Protein AF-A0A7Y3JQ32-F1 (afdb_monomer_lite)

Sequence (344 aa):
MARLNKGALVERAIDAIAADGWAVARLTHGATHPARFTMEREGVSHTVKLYIWNLSHGGKSRSESEFRIQVTGISGFEPEPNGRTLILGWSEEFGVFAGFDVQHRLGPLGASPSIQITAATLQAGGANGAAKQDKGRGEWALAVRPDKVGRYVQHLAAAHAGELEPILSDEHSPAADPLASEIAYLADNAEFDLTVPGETELRAEMIAGVEGVLAALGSAKPEPPPQMGHNLPPGPIDEQPALGPEIEAAAQQIKSELESDSPDARAVGRAGAFLAWAGKILQIAKQEGAKVLEKSKDVAREYMAKALWGTAGTLGVMFKEEIVELLRHLGRSILNWLQHITIL

pLDDT: mean 87.38, std 15.06, range [37.44, 98.62]

Foldseek 3Di:
DDFDAQQRFVVLLVVLLVLLPWDKAWPDDGNDPQTWIWTDDLLDIFIEGEHEGAKDDDPPVDDRFKIKDWDDDDFFDDDDVRHFYWHWHAYPPLQWIKTWDRVVGGDTDDPIDMDMDTNVQSNCCSVQQKGWDDPPPLAIIMIGHSNQSNLCRLCVVCVSNVHCCLSNDDCLDLSSQSLLVLLLCLLVPFDFDCPFPPLLVLLVVLLVLLVVLLVLLVLQDFDDPPPDPDDDDDDDFPPADQCSVVLNVLSVQLNVQSPDPHRSLSSNSNSLSSLLSLLVVLVVQLVVLCPPPVDDSVSSQLSSLCNNGNDPRSVPRPRDPVSSVSSSVSSSSSSVSSVSGTDD

Structure (mmCIF, N/CA/C/O backbone):
data_AF-A0A7Y3JQ32-F1
#
_entry.id   AF-A0A7Y3JQ32-F1
#
loop_
_atom_site.group_PDB
_atom_site.id
_atom_site.type_symbol
_atom_site.label_atom_id
_atom_site.label_alt_id
_atom_site.label_comp_id
_atom_site.label_asym_id
_atom_site.label_entity_id
_atom_site.label_seq_id
_atom_site.pdbx_PDB_ins_code
_atom_site.Cartn_x
_atom_site.Cartn_y
_atom_site.Cartn_z
_atom_site.occupancy
_atom_site.B_iso_or_equiv
_atom_site.auth_seq_id
_atom_site.auth_comp_id
_atom_site.auth_asym_id
_atom_site.auth_atom_id
_atom_site.pdbx_PDB_model_num
ATOM 1 N N . MET A 1 1 ? 27.422 -11.719 -17.285 1.00 56.59 1 MET A N 1
ATOM 2 C CA . MET A 1 1 ? 26.331 -12.371 -16.525 1.00 56.59 1 MET A CA 1
ATOM 3 C C . MET A 1 1 ? 25.182 -12.713 -17.463 1.00 56.59 1 MET A C 1
ATOM 5 O O . MET A 1 1 ? 25.089 -12.098 -18.523 1.00 56.59 1 MET A O 1
ATOM 9 N N . ALA A 1 2 ? 24.376 -13.725 -17.133 1.00 69.44 2 ALA A N 1
ATOM 10 C CA . ALA A 1 2 ? 23.317 -14.213 -18.014 1.00 69.44 2 ALA A CA 1
ATOM 11 C C . ALA A 1 2 ? 22.155 -13.212 -18.076 1.00 69.44 2 ALA A C 1
ATOM 13 O O . ALA A 1 2 ? 21.610 -12.812 -17.054 1.00 69.44 2 ALA A O 1
ATOM 14 N N . ARG A 1 3 ? 21.779 -12.799 -19.288 1.00 86.88 3 ARG A N 1
ATOM 15 C CA . ARG A 1 3 ? 20.622 -11.932 -19.520 1.00 86.88 3 ARG A CA 1
ATOM 16 C C . ARG A 1 3 ? 19.350 -12.748 -19.294 1.00 86.88 3 ARG A C 1
ATOM 18 O O . ARG A 1 3 ? 19.155 -13.758 -19.969 1.00 86.88 3 ARG A O 1
ATOM 25 N N . LEU A 1 4 ? 18.482 -12.308 -18.387 1.00 92.81 4 LEU A N 1
ATOM 26 C CA . LEU A 1 4 ? 17.212 -12.987 -18.142 1.00 92.81 4 LEU A CA 1
ATOM 27 C C . LEU A 1 4 ? 16.289 -12.838 -19.355 1.00 92.81 4 LEU A C 1
ATOM 29 O O . LEU A 1 4 ? 16.200 -11.766 -19.964 1.00 92.81 4 LEU A O 1
ATOM 33 N N . ASN A 1 5 ? 15.580 -13.911 -19.706 1.00 94.31 5 ASN A N 1
ATOM 34 C CA . ASN A 1 5 ? 14.495 -13.819 -20.678 1.00 94.31 5 ASN A CA 1
ATOM 35 C C . ASN A 1 5 ? 13.291 -13.073 -20.066 1.00 94.31 5 ASN A C 1
ATOM 37 O O . ASN A 1 5 ? 13.243 -12.815 -18.863 1.00 94.31 5 ASN A O 1
ATOM 41 N N . LYS A 1 6 ? 12.310 -12.703 -20.897 1.00 94.19 6 LYS A N 1
ATOM 42 C CA . LYS A 1 6 ? 11.169 -11.894 -20.446 1.00 94.19 6 LYS A CA 1
ATOM 43 C C . LYS A 1 6 ? 10.347 -12.577 -19.349 1.00 94.19 6 LYS A C 1
ATOM 45 O O . LYS A 1 6 ? 10.016 -11.914 -18.376 1.00 94.19 6 LYS A O 1
ATOM 50 N N . GLY A 1 7 ? 10.057 -13.872 -19.489 1.00 95.12 7 GLY A N 1
ATOM 51 C CA . GLY A 1 7 ? 9.316 -14.628 -18.476 1.00 95.12 7 GLY A CA 1
ATOM 52 C C . GLY A 1 7 ? 10.029 -14.600 -17.126 1.00 95.12 7 GLY A C 1
ATOM 53 O O . GLY A 1 7 ? 9.424 -14.231 -16.129 1.00 95.12 7 GLY A O 1
ATOM 54 N N . ALA A 1 8 ? 11.338 -14.861 -17.117 1.00 95.75 8 ALA A N 1
ATOM 55 C CA . ALA A 1 8 ? 12.157 -14.829 -15.908 1.00 95.75 8 ALA A CA 1
ATOM 56 C C . ALA A 1 8 ? 12.231 -13.437 -15.256 1.00 95.75 8 ALA A C 1
ATOM 58 O O . ALA A 1 8 ? 12.262 -13.348 -14.035 1.00 95.75 8 ALA A O 1
ATOM 59 N N . LEU A 1 9 ? 12.235 -12.349 -16.038 1.00 96.50 9 LEU A N 1
ATOM 60 C CA . LEU A 1 9 ? 12.153 -10.989 -15.485 1.00 96.50 9 LEU A CA 1
ATOM 61 C C . LEU A 1 9 ? 10.819 -10.740 -14.776 1.00 96.50 9 LEU A C 1
ATOM 63 O O . LEU A 1 9 ? 10.803 -10.172 -13.689 1.00 96.50 9 LEU A O 1
ATOM 67 N N . VAL A 1 10 ? 9.711 -11.145 -15.402 1.00 96.94 10 VAL A N 1
ATOM 68 C CA . VAL A 1 10 ? 8.374 -10.973 -14.821 1.00 96.94 10 VAL A CA 1
ATOM 69 C C . VAL A 1 10 ? 8.236 -11.815 -13.552 1.00 96.94 10 VAL A C 1
ATOM 71 O O . VAL A 1 10 ? 7.803 -11.275 -12.540 1.00 96.94 10 VAL A O 1
ATOM 74 N N . GLU A 1 11 ? 8.664 -13.085 -13.573 1.00 96.44 11 GLU A N 1
ATOM 75 C CA . GLU A 1 11 ? 8.683 -13.923 -12.362 1.00 96.44 11 GLU A CA 1
ATOM 76 C C . GLU A 1 11 ? 9.547 -13.297 -11.270 1.00 96.44 11 GLU A C 1
ATOM 78 O O . GLU A 1 11 ? 9.084 -13.150 -10.153 1.00 96.44 11 GLU A O 1
ATOM 83 N N . ARG A 1 12 ? 10.751 -12.803 -11.592 1.00 96.88 12 ARG A N 1
ATOM 84 C CA . ARG A 1 12 ? 11.630 -12.159 -10.603 1.00 96.88 12 ARG A CA 1
ATOM 85 C C . ARG A 1 12 ? 10.956 -10.980 -9.894 1.00 96.88 12 ARG A C 1
ATOM 87 O O . ARG A 1 12 ? 11.175 -10.800 -8.701 1.00 96.88 12 ARG A O 1
ATOM 94 N N . ALA A 1 13 ? 10.177 -10.169 -10.611 1.00 97.25 13 ALA A N 1
ATOM 95 C CA . ALA A 1 13 ? 9.433 -9.058 -10.018 1.00 97.25 13 ALA A CA 1
ATOM 96 C C . ALA A 1 13 ? 8.254 -9.542 -9.159 1.00 97.25 13 ALA A C 1
ATOM 98 O O . ALA A 1 13 ? 8.039 -9.014 -8.073 1.00 97.25 13 ALA A O 1
ATOM 99 N N . ILE A 1 14 ? 7.520 -10.558 -9.621 1.00 97.12 14 ILE A N 1
ATOM 100 C CA . ILE A 1 14 ? 6.402 -11.149 -8.875 1.00 97.12 14 ILE A CA 1
ATOM 101 C C . ILE A 1 14 ? 6.894 -11.841 -7.602 1.00 97.12 14 ILE A C 1
ATOM 103 O O . ILE A 1 14 ? 6.339 -11.592 -6.538 1.00 97.12 14 ILE A O 1
ATOM 107 N N . ASP A 1 15 ? 7.968 -12.625 -7.686 1.00 97.31 15 ASP A N 1
ATOM 108 C CA . ASP A 1 15 ? 8.604 -13.282 -6.544 1.00 97.31 15 ASP A CA 1
ATOM 109 C C . ASP A 1 15 ? 9.078 -12.253 -5.511 1.00 97.31 15 ASP A C 1
ATOM 111 O O . ASP A 1 15 ? 8.913 -12.460 -4.314 1.00 97.31 15 ASP A O 1
ATOM 115 N N . ALA A 1 16 ? 9.631 -11.120 -5.960 1.00 97.81 16 ALA A N 1
ATOM 116 C CA . ALA A 1 16 ? 10.051 -10.031 -5.080 1.00 97.81 16 ALA A CA 1
ATOM 117 C C . ALA A 1 16 ? 8.861 -9.379 -4.349 1.00 97.81 16 ALA A C 1
ATOM 119 O O . ALA A 1 16 ? 8.928 -9.148 -3.145 1.00 97.81 16 ALA A O 1
ATOM 120 N N . ILE A 1 17 ? 7.753 -9.132 -5.055 1.00 97.56 17 ILE A N 1
ATOM 121 C CA . ILE A 1 17 ? 6.514 -8.607 -4.457 1.00 97.56 17 ILE A CA 1
ATOM 122 C C . ILE A 1 17 ? 5.918 -9.620 -3.468 1.00 97.56 17 ILE A C 1
ATOM 124 O O . ILE A 1 17 ? 5.516 -9.248 -2.367 1.00 97.56 17 ILE A O 1
ATOM 128 N N . ALA A 1 18 ? 5.906 -10.905 -3.827 1.00 96.75 18 ALA A N 1
ATOM 129 C CA . ALA A 1 18 ? 5.384 -11.971 -2.979 1.00 96.75 18 ALA A CA 1
ATOM 130 C C . ALA A 1 18 ? 6.239 -12.207 -1.724 1.00 96.75 18 ALA A C 1
ATOM 132 O O . ALA A 1 18 ? 5.699 -12.446 -0.644 1.00 96.75 18 ALA A O 1
ATOM 133 N N . ALA A 1 19 ? 7.566 -12.088 -1.835 1.00 93.31 19 ALA A N 1
ATOM 134 C CA . ALA A 1 19 ? 8.482 -12.177 -0.698 1.00 93.31 19 ALA A CA 1
ATOM 135 C C . ALA A 1 19 ? 8.260 -11.055 0.334 1.00 93.31 19 ALA A C 1
ATOM 137 O O . ALA A 1 19 ? 8.536 -11.253 1.514 1.00 93.31 19 ALA A O 1
ATOM 138 N N . ASP A 1 20 ? 7.710 -9.917 -0.095 1.00 89.12 20 ASP A N 1
ATOM 139 C CA . ASP A 1 20 ? 7.273 -8.803 0.757 1.00 89.12 20 ASP A CA 1
ATOM 140 C C . ASP A 1 20 ? 5.825 -8.993 1.280 1.00 89.12 20 ASP A C 1
ATOM 142 O O . ASP A 1 20 ? 5.149 -8.054 1.698 1.00 89.12 20 ASP A O 1
ATOM 146 N N . GLY A 1 21 ? 5.305 -10.226 1.245 1.00 91.81 21 GLY A N 1
ATOM 147 C CA . GLY A 1 21 ? 4.054 -10.627 1.896 1.00 91.81 21 GLY A CA 1
ATOM 148 C C . GLY A 1 21 ? 2.772 -10.383 1.098 1.00 91.81 21 GLY A C 1
ATOM 149 O O . GLY A 1 21 ? 1.685 -10.522 1.660 1.00 91.81 21 GLY A O 1
ATOM 150 N N . TRP A 1 22 ? 2.867 -10.018 -0.181 1.00 96.62 22 TRP A N 1
ATOM 151 C CA . TRP A 1 22 ? 1.704 -9.805 -1.046 1.00 96.62 22 TRP A CA 1
ATOM 152 C C . TRP A 1 22 ? 1.279 -11.093 -1.758 1.00 96.62 22 TRP A C 1
ATOM 154 O O . TRP A 1 22 ? 2.098 -11.807 -2.333 1.00 96.62 22 TRP A O 1
ATOM 164 N N . ALA A 1 23 ? -0.020 -11.373 -1.790 1.00 97.62 23 ALA A N 1
ATOM 165 C CA . ALA A 1 23 ? -0.568 -12.381 -2.688 1.00 97.62 23 ALA A CA 1
ATOM 166 C C . ALA A 1 23 ? -0.619 -11.802 -4.107 1.00 97.62 23 ALA A C 1
ATOM 168 O O . ALA A 1 23 ? -1.168 -10.723 -4.306 1.00 97.62 23 ALA A O 1
ATOM 169 N N . VAL A 1 24 ? -0.054 -12.498 -5.098 1.00 97.75 24 VAL A N 1
ATOM 170 C CA . VAL A 1 24 ? -0.001 -12.012 -6.486 1.00 97.75 24 VAL A CA 1
ATOM 171 C C . VAL A 1 24 ? -0.775 -12.944 -7.411 1.00 97.75 24 VAL A C 1
ATOM 173 O O . VAL A 1 24 ? -0.487 -14.139 -7.470 1.00 97.75 24 VAL A O 1
ATOM 176 N N . ALA A 1 25 ? -1.720 -12.399 -8.181 1.00 96.94 25 ALA A N 1
ATOM 177 C CA . ALA A 1 25 ? -2.483 -13.148 -9.177 1.00 96.94 25 ALA A CA 1
ATOM 178 C C . ALA A 1 25 ? -2.271 -12.570 -10.582 1.00 96.94 25 ALA A C 1
ATOM 180 O O . ALA A 1 25 ? -2.533 -11.402 -10.861 1.00 96.94 25 ALA A O 1
ATOM 181 N N . ARG A 1 26 ? -1.776 -13.400 -11.505 1.00 96.06 26 ARG A N 1
ATOM 182 C CA . ARG A 1 26 ? -1.486 -12.984 -12.884 1.00 96.06 26 ARG A CA 1
ATOM 183 C C . ARG A 1 26 ? -2.771 -12.777 -13.686 1.00 96.06 26 ARG A C 1
ATOM 185 O O . ARG A 1 26 ? -3.597 -13.677 -13.769 1.00 96.06 26 ARG A O 1
ATOM 192 N N . LEU A 1 27 ? -2.864 -11.636 -14.368 1.00 96.38 27 LEU A N 1
ATOM 193 C CA . LEU A 1 27 ? -3.915 -11.335 -15.350 1.00 96.38 27 LEU A CA 1
ATOM 194 C C . LEU A 1 27 ? -3.463 -11.631 -16.792 1.00 96.38 27 LEU A C 1
ATOM 196 O O . LEU A 1 27 ? -4.285 -11.798 -17.686 1.00 96.38 27 LEU A O 1
ATOM 200 N N . THR A 1 28 ? -2.150 -11.700 -17.030 1.00 94.06 28 THR A N 1
ATOM 201 C CA . THR A 1 28 ? -1.550 -12.089 -18.319 1.00 94.06 28 THR A CA 1
ATOM 202 C C . THR A 1 28 ? -0.653 -13.316 -18.165 1.00 94.06 28 THR A C 1
ATOM 204 O O . THR A 1 28 ? 0.062 -13.445 -17.170 1.00 94.06 28 THR A O 1
ATOM 207 N N . HIS A 1 29 ? -0.615 -14.186 -19.177 1.00 84.50 29 HIS A N 1
ATOM 208 C CA . HIS A 1 29 ? 0.139 -15.444 -19.129 1.00 84.50 29 HIS A CA 1
ATOM 209 C C . HIS A 1 29 ? 1.551 -15.350 -19.733 1.00 84.50 29 HIS A C 1
ATOM 211 O O . HIS A 1 29 ? 1.824 -14.548 -20.631 1.00 84.50 29 HIS A O 1
ATOM 217 N N . GLY A 1 30 ? 2.444 -16.231 -19.270 1.00 81.38 30 GLY A N 1
ATOM 218 C CA . GLY A 1 30 ? 3.760 -16.471 -19.864 1.00 81.38 30 GLY A CA 1
ATOM 219 C C . GLY A 1 30 ? 4.657 -15.231 -19.928 1.00 81.38 30 GLY A C 1
ATOM 220 O O . GLY A 1 30 ? 4.833 -14.519 -18.942 1.00 81.38 30 GLY A O 1
ATOM 221 N N . ALA A 1 31 ? 5.236 -14.993 -21.107 1.00 85.50 31 ALA A N 1
ATOM 222 C CA . ALA A 1 31 ? 6.171 -13.899 -21.382 1.00 85.50 31 ALA A CA 1
ATOM 223 C C . ALA A 1 31 ? 5.498 -12.638 -21.967 1.00 85.50 31 ALA A C 1
ATOM 225 O O . ALA A 1 31 ? 6.179 -11.826 -22.599 1.00 85.50 31 ALA A O 1
ATOM 226 N N . THR A 1 32 ? 4.178 -12.487 -21.792 1.00 92.81 32 THR A N 1
ATOM 227 C CA . THR A 1 32 ? 3.428 -11.303 -22.248 1.00 92.81 32 THR A CA 1
ATOM 228 C C . THR A 1 32 ? 4.051 -10.027 -21.684 1.00 92.81 32 THR A C 1
ATOM 230 O O . THR A 1 32 ? 4.459 -9.985 -20.522 1.00 92.81 32 THR A O 1
ATOM 233 N N . HIS A 1 33 ? 4.165 -8.994 -22.520 1.00 93.56 33 HIS A N 1
ATOM 234 C CA . HIS A 1 33 ? 4.808 -7.742 -22.148 1.00 93.56 33 HIS A CA 1
ATOM 235 C C . HIS A 1 33 ? 4.085 -6.539 -22.782 1.00 93.56 33 HIS A C 1
ATOM 237 O O . HIS A 1 33 ? 4.008 -6.491 -24.010 1.00 93.56 33 HIS A O 1
ATOM 243 N N . PRO A 1 34 ? 3.599 -5.566 -21.986 1.00 96.69 34 PRO A N 1
ATOM 244 C CA . PRO A 1 34 ? 3.652 -5.514 -20.519 1.00 96.69 34 PRO A CA 1
ATOM 245 C C . PRO A 1 34 ? 2.893 -6.669 -19.850 1.00 96.69 34 PRO A C 1
ATOM 247 O O . PRO A 1 34 ? 1.921 -7.185 -20.396 1.00 96.69 34 PRO A O 1
ATOM 250 N N . ALA A 1 35 ? 3.366 -7.086 -18.678 1.00 97.19 35 ALA A N 1
ATOM 251 C CA . ALA A 1 35 ? 2.650 -8.052 -17.852 1.00 97.19 35 ALA A CA 1
ATOM 252 C C . ALA A 1 35 ? 1.598 -7.320 -17.012 1.00 97.19 35 ALA A C 1
ATOM 254 O O . ALA A 1 35 ? 1.812 -6.171 -16.631 1.00 97.19 35 ALA A O 1
ATOM 255 N N . ARG A 1 36 ? 0.480 -7.978 -16.701 1.00 97.94 36 ARG A N 1
ATOM 256 C CA . ARG A 1 36 ? -0.522 -7.472 -15.755 1.00 97.94 36 ARG A CA 1
ATOM 257 C C . ARG A 1 36 ? -0.805 -8.504 -14.672 1.00 97.94 36 ARG A C 1
ATOM 259 O O . ARG A 1 36 ? -0.860 -9.705 -14.955 1.00 97.94 36 ARG A O 1
ATOM 266 N N . PHE A 1 37 ? -0.979 -8.035 -13.446 1.00 97.75 37 PHE A N 1
ATOM 267 C CA . PHE A 1 37 ? -1.304 -8.846 -12.274 1.00 97.75 37 PHE A CA 1
ATOM 268 C C . PHE A 1 37 ? -2.003 -7.989 -11.217 1.00 97.75 37 PHE A C 1
ATOM 270 O O . PHE A 1 37 ? -1.885 -6.767 -11.241 1.00 97.75 37 PHE A O 1
ATOM 277 N N . THR A 1 38 ? -2.720 -8.622 -10.298 1.00 98.12 38 THR A N 1
ATOM 278 C CA . THR A 1 38 ? -3.143 -7.995 -9.044 1.00 98.12 38 THR A CA 1
ATOM 279 C C . THR A 1 38 ? -2.176 -8.372 -7.932 1.00 98.12 38 THR A C 1
ATOM 281 O O . THR A 1 38 ? -1.579 -9.453 -7.961 1.00 98.12 38 THR A O 1
ATOM 284 N N . MET A 1 39 ? -2.004 -7.474 -6.968 1.00 97.44 39 MET A N 1
ATOM 285 C CA . MET A 1 39 ? -1.324 -7.754 -5.708 1.00 97.44 39 MET A CA 1
ATOM 286 C C . MET A 1 39 ? -2.231 -7.371 -4.545 1.00 97.44 39 MET A C 1
ATOM 288 O O . MET A 1 39 ? -2.794 -6.278 -4.545 1.00 97.44 39 MET A O 1
ATOM 292 N N . GLU A 1 40 ? -2.369 -8.272 -3.575 1.00 97.12 40 GLU A N 1
ATOM 293 C CA . GLU A 1 40 ? -3.286 -8.122 -2.447 1.00 97.12 40 GLU A CA 1
ATOM 294 C C . GLU A 1 40 ? -2.616 -8.422 -1.110 1.00 97.12 40 GLU A C 1
ATOM 296 O O . GLU A 1 40 ? -1.900 -9.416 -0.964 1.00 97.12 40 GLU A O 1
ATOM 301 N N . ARG A 1 41 ? -2.856 -7.560 -0.121 1.00 93.69 41 ARG A N 1
ATOM 302 C CA . ARG A 1 41 ? -2.385 -7.739 1.255 1.00 93.69 41 ARG A CA 1
ATOM 303 C C . ARG A 1 41 ? -3.295 -6.963 2.201 1.00 93.69 41 ARG A C 1
ATOM 305 O O . ARG A 1 41 ? -3.545 -5.784 1.992 1.00 93.69 41 ARG A O 1
ATOM 312 N N . GLU A 1 42 ? -3.789 -7.620 3.251 1.00 88.19 42 GLU A N 1
ATOM 313 C CA . GLU A 1 42 ? -4.565 -6.967 4.325 1.00 88.19 42 GLU A CA 1
ATOM 314 C C . GLU A 1 42 ? -5.812 -6.179 3.848 1.00 88.19 42 GLU A C 1
ATOM 316 O O . GLU A 1 42 ? -6.203 -5.185 4.453 1.00 88.19 42 GLU A O 1
ATOM 321 N N . GLY A 1 43 ? -6.460 -6.625 2.766 1.00 88.12 43 GLY A N 1
ATOM 322 C CA . GLY A 1 43 ? -7.628 -5.952 2.177 1.00 88.12 43 GLY A CA 1
ATOM 323 C C . GLY A 1 43 ? -7.288 -4.815 1.207 1.00 88.12 43 GLY A C 1
ATOM 324 O O . GLY A 1 43 ? -8.186 -4.314 0.539 1.00 88.12 43 GLY A O 1
ATOM 325 N N . VAL A 1 44 ? -6.011 -4.452 1.073 1.00 95.00 44 VAL A N 1
ATOM 326 C CA . VAL A 1 44 ? -5.528 -3.558 0.014 1.00 95.00 44 VAL A CA 1
ATOM 327 C C . VAL A 1 44 ? -5.268 -4.376 -1.241 1.00 95.00 44 VAL A C 1
ATOM 329 O O . VAL A 1 44 ? -4.612 -5.417 -1.177 1.00 95.00 44 VAL A O 1
ATOM 332 N N . SER A 1 45 ? -5.769 -3.896 -2.379 1.00 95.19 45 SER A N 1
ATOM 333 C CA . SER A 1 45 ? -5.577 -4.513 -3.691 1.00 95.19 45 SER A CA 1
ATOM 334 C C . SER A 1 45 ? -5.121 -3.470 -4.702 1.00 95.19 45 SER A C 1
ATOM 336 O O . SER A 1 45 ? -5.682 -2.377 -4.790 1.00 95.19 45 SER A O 1
ATOM 338 N N . HIS A 1 46 ? -4.106 -3.814 -5.490 1.00 95.88 46 HIS A N 1
ATOM 339 C CA . HIS A 1 46 ? -3.658 -3.000 -6.612 1.00 95.88 46 HIS A CA 1
ATOM 340 C C . HIS A 1 46 ? -3.623 -3.833 -7.887 1.00 95.88 46 HIS A C 1
ATOM 342 O O . HIS A 1 46 ? -3.015 -4.903 -7.926 1.00 95.88 46 HIS A O 1
ATOM 348 N N . THR A 1 47 ? -4.197 -3.299 -8.966 1.00 97.69 47 THR A N 1
ATOM 349 C CA . THR A 1 47 ? -3.911 -3.795 -10.317 1.00 97.69 47 TH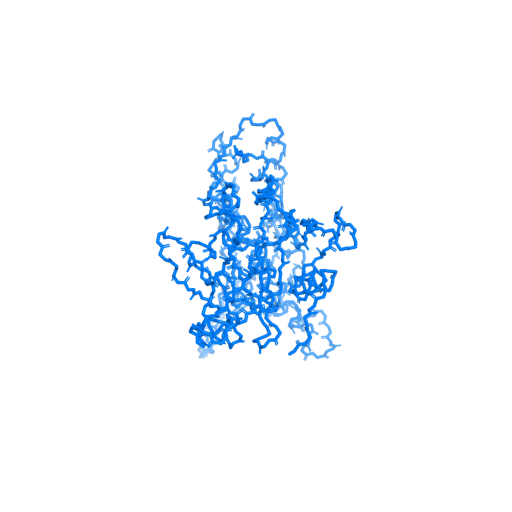R A CA 1
ATOM 350 C C . THR A 1 47 ? -2.620 -3.159 -10.812 1.00 97.69 47 THR A C 1
ATOM 352 O O . THR A 1 47 ? -2.456 -1.941 -10.761 1.00 97.69 47 THR A O 1
ATOM 355 N N . VAL A 1 48 ? -1.691 -3.981 -11.292 1.00 98.25 48 VAL A N 1
ATOM 356 C CA . VAL A 1 48 ? -0.349 -3.564 -11.691 1.00 98.25 48 VAL A CA 1
ATOM 357 C C . VAL A 1 48 ? -0.101 -3.912 -13.153 1.00 98.25 48 VAL A C 1
ATOM 359 O O . VAL A 1 48 ? -0.271 -5.061 -13.568 1.00 98.25 48 VAL A O 1
ATOM 362 N N . LYS A 1 49 ? 0.376 -2.933 -13.927 1.00 98.31 49 LYS A N 1
ATOM 363 C CA . LYS A 1 49 ? 0.947 -3.118 -15.267 1.00 98.31 49 LYS A CA 1
ATOM 364 C C . LYS A 1 49 ? 2.461 -2.964 -15.201 1.00 98.31 49 LYS A C 1
ATOM 366 O O . LYS A 1 49 ? 2.969 -1.903 -14.853 1.00 98.31 49 LYS A O 1
ATOM 371 N N . LEU A 1 50 ? 3.188 -4.016 -15.558 1.00 98.25 50 LEU A N 1
ATOM 372 C CA . LEU A 1 50 ? 4.641 -4.096 -15.458 1.00 98.25 50 LEU A CA 1
ATOM 373 C C . LEU A 1 50 ? 5.312 -4.097 -16.833 1.00 98.25 50 LEU A C 1
ATOM 375 O O . LEU A 1 50 ? 5.206 -5.050 -17.613 1.00 98.25 50 LEU A O 1
ATOM 379 N N . TYR A 1 51 ? 6.106 -3.060 -17.066 1.00 98.12 51 TYR A N 1
ATOM 380 C CA . TYR A 1 51 ? 7.135 -3.007 -18.092 1.00 98.12 51 TYR A CA 1
ATOM 381 C C . TYR A 1 51 ? 8.487 -3.325 -17.452 1.00 98.12 51 TYR A C 1
ATOM 383 O O . TYR A 1 51 ? 8.870 -2.683 -16.479 1.00 98.12 51 TYR A O 1
ATOM 391 N N . ILE A 1 52 ? 9.231 -4.304 -17.974 1.00 97.88 52 ILE A N 1
ATOM 392 C CA . ILE A 1 52 ? 10.507 -4.707 -17.359 1.00 97.88 52 ILE A CA 1
ATOM 393 C C . ILE A 1 52 ? 11.566 -5.130 -18.368 1.00 97.88 52 ILE A C 1
ATOM 395 O O . ILE A 1 52 ? 11.285 -5.898 -19.284 1.00 97.88 52 ILE A O 1
ATOM 399 N N . TRP A 1 53 ? 12.814 -4.704 -18.191 1.00 97.31 53 TRP A N 1
ATOM 400 C CA . TRP A 1 53 ? 13.948 -5.150 -19.011 1.00 97.31 53 TRP A CA 1
ATOM 401 C C . TRP A 1 53 ? 15.148 -5.541 -18.150 1.00 97.31 53 TRP A C 1
ATOM 403 O O . TRP A 1 53 ? 15.174 -5.312 -16.946 1.00 97.31 53 TRP A O 1
ATOM 413 N N . ASN A 1 54 ? 16.161 -6.135 -18.784 1.00 96.56 54 ASN A N 1
ATOM 414 C CA . ASN A 1 54 ? 17.468 -6.245 -18.144 1.00 96.56 54 ASN A CA 1
ATOM 415 C C . ASN A 1 54 ? 18.127 -4.868 -18.167 1.00 96.56 54 ASN A C 1
ATOM 417 O O . ASN A 1 54 ? 18.113 -4.189 -19.200 1.00 96.56 54 ASN A O 1
ATOM 421 N N . LEU A 1 55 ? 18.735 -4.504 -17.050 1.00 94.38 55 LEU A N 1
ATOM 422 C CA . LEU A 1 55 ? 19.606 -3.359 -16.936 1.00 94.38 55 LEU A CA 1
ATOM 423 C C . LEU A 1 55 ? 21.000 -3.748 -17.439 1.00 94.38 55 LEU A C 1
ATOM 425 O O . LEU A 1 55 ? 21.534 -4.799 -17.091 1.00 94.38 55 LEU A O 1
ATOM 429 N N . SER A 1 56 ? 21.577 -2.916 -18.299 1.00 88.94 56 SER A N 1
ATOM 430 C CA . SER A 1 56 ? 22.886 -3.173 -18.902 1.00 88.94 56 SER A CA 1
ATOM 431 C C . SER A 1 56 ? 23.781 -1.949 -18.820 1.00 88.94 56 SER A C 1
ATOM 433 O O . SER A 1 56 ? 23.309 -0.818 -18.962 1.00 88.94 56 SER A O 1
ATOM 435 N N . HIS A 1 57 ? 25.074 -2.185 -18.636 1.00 84.62 57 HIS A N 1
ATOM 436 C CA . HIS A 1 57 ? 26.096 -1.158 -18.751 1.00 84.62 57 HIS A CA 1
ATOM 437 C C . HIS A 1 57 ? 26.145 -0.607 -20.192 1.00 84.62 57 HIS A C 1
ATOM 439 O O . HIS A 1 57 ? 25.987 -1.356 -21.163 1.00 84.62 57 HIS A O 1
ATOM 445 N N . GLY A 1 58 ? 26.352 0.704 -20.368 1.00 64.19 58 GLY A N 1
ATOM 446 C CA . GLY A 1 58 ? 26.617 1.272 -21.700 1.00 64.19 58 GLY A CA 1
ATOM 447 C C . GLY A 1 58 ? 27.907 0.695 -22.301 1.00 64.19 58 GLY A C 1
ATOM 448 O O . GLY A 1 58 ? 28.855 0.455 -21.578 1.00 64.19 58 GLY A O 1
ATOM 449 N N . GLY A 1 59 ? 27.992 0.427 -23.607 1.00 58.38 59 GLY A N 1
ATOM 450 C CA . GLY A 1 59 ? 29.223 -0.144 -24.194 1.00 58.38 59 GLY A CA 1
ATOM 451 C C . GLY A 1 59 ? 30.510 0.667 -23.911 1.00 58.38 59 GLY A C 1
ATOM 452 O O . GLY A 1 59 ? 30.439 1.804 -23.453 1.00 58.38 59 GLY A O 1
ATOM 453 N N . LYS A 1 60 ? 31.680 0.101 -24.257 1.00 51.38 60 LYS A N 1
ATOM 454 C CA . LYS A 1 60 ? 33.059 0.583 -23.961 1.00 51.38 60 LYS A CA 1
ATOM 455 C C . LYS A 1 60 ? 33.375 2.083 -24.166 1.00 51.38 60 LYS A C 1
ATOM 457 O O . LYS A 1 60 ? 34.415 2.528 -23.705 1.00 51.38 60 LYS A O 1
ATOM 462 N N . SER A 1 61 ? 32.547 2.851 -24.874 1.00 55.41 61 SER A N 1
ATOM 463 C CA . SER A 1 61 ? 32.753 4.284 -25.140 1.00 55.41 61 SER A CA 1
ATOM 464 C C . SER A 1 61 ? 31.944 5.215 -24.223 1.00 55.41 61 SER A C 1
ATOM 466 O O . SER A 1 61 ? 31.837 6.406 -24.512 1.00 55.41 61 SER A O 1
ATOM 468 N N . ARG A 1 62 ? 31.275 4.685 -23.194 1.00 60.94 62 ARG A N 1
ATOM 469 C CA . ARG A 1 62 ? 30.390 5.436 -22.289 1.00 60.94 62 ARG A CA 1
ATOM 470 C C . ARG A 1 62 ? 30.893 5.331 -20.853 1.00 60.94 62 ARG A C 1
ATOM 472 O O . ARG A 1 62 ? 31.654 4.421 -20.546 1.00 60.94 62 ARG A O 1
ATOM 479 N N . SER A 1 63 ? 30.466 6.273 -20.007 1.00 63.91 63 SER A N 1
ATOM 480 C CA . SER A 1 63 ? 30.852 6.322 -18.591 1.00 63.91 63 SER A CA 1
ATOM 481 C C . SER A 1 63 ? 30.677 4.958 -17.925 1.00 63.91 63 SER A C 1
ATOM 483 O O . SER A 1 63 ? 29.594 4.379 -18.015 1.00 63.91 63 SER A O 1
ATOM 485 N N . GLU A 1 64 ? 31.715 4.495 -17.224 1.00 65.62 64 GLU A N 1
ATOM 486 C CA . GLU A 1 64 ? 31.718 3.232 -16.463 1.00 65.62 64 GLU A CA 1
ATOM 487 C C . GLU A 1 64 ? 30.703 3.212 -15.302 1.00 65.62 64 GLU A C 1
ATOM 489 O O . GLU A 1 64 ? 30.476 2.202 -14.645 1.00 65.62 64 GLU A O 1
ATOM 494 N N . SER A 1 65 ? 30.076 4.357 -15.033 1.00 81.62 65 SER A N 1
ATOM 495 C CA . SER A 1 65 ? 29.117 4.547 -13.953 1.00 81.62 65 SER A CA 1
ATOM 496 C C . SER A 1 65 ? 27.656 4.593 -14.412 1.00 81.62 65 SER A C 1
ATOM 498 O O . SER A 1 65 ? 26.787 4.831 -13.573 1.00 81.62 65 SER A O 1
ATOM 500 N N . GLU A 1 66 ? 27.347 4.388 -15.702 1.00 89.19 66 GLU A N 1
ATOM 501 C CA . GLU A 1 66 ? 25.980 4.508 -16.239 1.00 89.19 66 GLU A CA 1
ATOM 502 C C . GLU A 1 66 ? 25.389 3.174 -16.724 1.00 89.19 66 GLU A C 1
ATOM 504 O O . GLU A 1 66 ? 25.865 2.537 -17.671 1.00 89.19 66 GLU A O 1
ATOM 509 N N . PHE A 1 67 ? 24.240 2.828 -16.148 1.00 93.50 67 PHE A N 1
ATOM 510 C CA . PHE A 1 67 ? 23.425 1.676 -16.507 1.00 93.50 67 PHE A CA 1
ATOM 511 C C . PHE A 1 67 ? 22.129 2.124 -17.179 1.00 93.50 67 PHE A C 1
ATOM 513 O O . PHE A 1 67 ? 21.613 3.208 -16.909 1.00 93.50 67 PHE A O 1
ATOM 520 N N . ARG A 1 68 ? 21.587 1.296 -18.078 1.00 92.62 68 ARG A N 1
ATOM 521 C CA . ARG A 1 68 ? 20.364 1.619 -18.825 1.00 92.62 68 ARG A CA 1
ATOM 522 C C . ARG A 1 68 ? 19.466 0.416 -19.054 1.00 92.62 68 ARG A C 1
ATOM 524 O O . ARG A 1 68 ? 19.958 -0.696 -19.263 1.00 92.62 68 ARG A O 1
ATOM 531 N N . ILE A 1 69 ? 18.163 0.667 -19.129 1.00 93.94 69 ILE A N 1
ATOM 532 C CA . ILE A 1 69 ? 17.238 -0.211 -19.849 1.00 93.94 69 ILE A CA 1
ATOM 533 C C . ILE A 1 69 ? 17.137 0.246 -21.301 1.00 93.94 69 ILE A C 1
ATOM 535 O O . ILE A 1 69 ? 17.066 1.443 -21.581 1.00 93.94 69 ILE A O 1
ATOM 539 N N . GLN A 1 70 ? 17.132 -0.714 -22.224 1.00 93.19 70 GLN A N 1
ATOM 540 C CA . GLN A 1 70 ? 16.834 -0.475 -23.633 1.00 93.19 70 GLN A CA 1
ATOM 541 C C . GLN A 1 70 ? 15.372 -0.848 -23.886 1.00 93.19 70 GLN A C 1
ATOM 543 O O . GLN A 1 70 ? 15.023 -2.034 -23.905 1.00 93.19 70 GLN A O 1
ATOM 548 N N . VAL A 1 71 ? 14.523 0.162 -24.069 1.00 93.06 71 VAL A N 1
ATOM 549 C CA . VAL A 1 71 ? 13.084 -0.046 -24.243 1.00 93.06 71 VAL A CA 1
ATOM 550 C C . VAL A 1 71 ? 12.850 -0.649 -25.628 1.00 93.06 71 VAL A C 1
ATOM 552 O O . VAL A 1 71 ? 13.247 -0.103 -26.654 1.00 93.06 71 VAL A O 1
ATOM 555 N N . THR A 1 72 ? 12.271 -1.845 -25.637 1.00 91.75 72 THR A N 1
ATOM 556 C CA . THR A 1 72 ? 12.059 -2.683 -26.826 1.00 91.75 72 THR A CA 1
ATOM 557 C C . THR A 1 72 ? 10.770 -3.481 -26.673 1.00 91.75 72 THR A C 1
ATOM 559 O O . THR A 1 72 ? 10.396 -3.841 -25.552 1.00 91.75 72 THR A O 1
ATOM 562 N N . GLY A 1 73 ? 10.119 -3.792 -27.798 1.00 88.75 73 GLY A N 1
ATOM 563 C CA . GLY A 1 73 ? 8.912 -4.624 -27.836 1.00 88.75 73 GLY A CA 1
ATOM 564 C C . GLY A 1 73 ? 7.615 -3.902 -27.462 1.00 88.75 73 GLY A C 1
ATOM 565 O O . GLY A 1 73 ? 6.630 -4.578 -27.195 1.00 88.75 73 GLY A O 1
ATOM 566 N N . ILE A 1 74 ? 7.621 -2.565 -27.420 1.00 91.69 74 ILE A N 1
ATOM 567 C CA . ILE A 1 74 ? 6.448 -1.705 -27.200 1.00 91.69 74 ILE A CA 1
ATOM 568 C C . ILE A 1 74 ? 6.567 -0.443 -28.073 1.00 91.69 74 ILE A C 1
ATOM 570 O O . ILE A 1 74 ? 7.681 -0.057 -28.431 1.00 91.69 74 ILE A O 1
ATOM 574 N N . SER A 1 75 ? 5.444 0.198 -28.401 1.00 88.50 75 SER A N 1
ATOM 575 C CA . SER A 1 75 ? 5.384 1.476 -29.140 1.00 88.50 75 SER A CA 1
ATOM 576 C C . SER A 1 75 ? 5.324 2.706 -28.224 1.00 88.50 75 SER A C 1
ATOM 578 O O . SER A 1 75 ? 5.705 3.802 -28.633 1.00 88.50 75 SER A O 1
ATOM 580 N N . GLY A 1 76 ? 4.875 2.517 -26.984 1.00 91.94 76 GLY A N 1
ATOM 581 C CA . GLY A 1 76 ? 4.689 3.557 -25.980 1.00 91.94 76 GLY A CA 1
ATOM 582 C C . GLY A 1 76 ? 4.386 2.953 -24.613 1.00 91.94 76 GLY A C 1
ATOM 583 O O . GLY A 1 76 ? 4.059 1.767 -24.507 1.00 91.94 76 GLY A O 1
ATOM 584 N N . PHE A 1 77 ? 4.521 3.767 -23.569 1.00 95.12 77 PHE A N 1
ATOM 585 C CA . PHE A 1 77 ? 4.026 3.417 -22.243 1.00 95.12 77 PHE A CA 1
ATOM 586 C C . PHE A 1 77 ? 2.558 3.810 -22.131 1.00 95.12 77 PHE A C 1
ATOM 588 O O . PHE A 1 77 ? 2.178 4.926 -22.479 1.00 95.12 77 PHE A O 1
ATOM 595 N N . GLU A 1 78 ? 1.749 2.893 -21.618 1.00 94.31 78 GLU A N 1
ATOM 596 C CA . GLU A 1 78 ? 0.327 3.109 -21.393 1.00 94.31 78 GLU A CA 1
ATOM 597 C C . GLU A 1 78 ? 0.055 2.947 -19.901 1.00 94.31 78 GLU A C 1
ATOM 599 O O . GLU A 1 78 ? 0.220 1.834 -19.388 1.00 94.31 78 GLU A O 1
ATOM 604 N N . PRO A 1 79 ? -0.373 4.000 -19.190 1.00 94.69 79 PRO A N 1
ATOM 605 C CA . PRO A 1 79 ? -0.777 3.873 -17.798 1.00 94.69 79 PRO A CA 1
ATOM 606 C C . PRO A 1 79 ? -1.860 2.801 -17.604 1.00 94.69 79 PRO A C 1
ATOM 608 O O . PRO A 1 79 ? -2.697 2.562 -18.477 1.00 94.69 79 PRO A O 1
ATOM 611 N N . GLU A 1 80 ? -1.808 2.098 -16.482 1.00 95.38 80 GLU A N 1
ATOM 612 C CA . GLU A 1 80 ? -2.889 1.248 -15.991 1.00 95.38 80 GLU A CA 1
ATOM 613 C C . GLU A 1 80 ? -3.984 2.142 -15.394 1.00 95.38 80 GLU A C 1
ATOM 615 O O . GLU A 1 80 ? -3.704 2.858 -14.429 1.00 95.38 80 GLU A O 1
ATOM 620 N N . PRO A 1 81 ? -5.210 2.131 -15.947 1.00 89.00 81 PRO A N 1
ATOM 621 C CA . PRO A 1 81 ? -6.324 2.867 -15.360 1.00 89.00 81 PRO A CA 1
ATOM 622 C C . PRO A 1 81 ? -6.604 2.359 -13.946 1.00 89.00 81 PRO A C 1
ATOM 624 O O . PRO A 1 81 ? -6.691 1.149 -13.745 1.00 89.00 81 PRO A O 1
ATOM 627 N N . ASN A 1 82 ? -6.749 3.271 -12.982 1.00 83.62 82 ASN A N 1
ATOM 628 C CA . ASN A 1 82 ? -7.040 2.948 -11.577 1.00 83.62 82 ASN A CA 1
ATOM 629 C C . ASN A 1 82 ? -6.068 1.911 -10.976 1.00 83.62 82 ASN A C 1
ATOM 631 O O . ASN A 1 82 ? -6.439 1.100 -10.130 1.00 83.62 82 ASN A O 1
ATOM 635 N N . GLY A 1 83 ? -4.820 1.906 -11.450 1.00 92.75 83 GLY A N 1
ATOM 636 C CA . GLY A 1 83 ? -3.805 0.944 -11.050 1.00 92.75 83 GLY A CA 1
ATOM 637 C C . GLY A 1 83 ? -2.405 1.541 -11.031 1.00 92.75 83 GLY A C 1
ATOM 638 O O . GLY A 1 83 ? -2.190 2.742 -11.200 1.00 92.75 83 GLY A O 1
ATOM 639 N N . ARG A 1 84 ? -1.414 0.680 -10.812 1.00 96.44 84 ARG A N 1
ATOM 640 C CA . ARG A 1 84 ? -0.002 1.060 -10.747 1.00 96.44 84 ARG A CA 1
ATOM 641 C C . ARG A 1 84 ? 0.697 0.650 -12.037 1.00 96.44 84 ARG A C 1
ATOM 643 O O . ARG A 1 84 ? 0.565 -0.481 -12.500 1.00 96.44 84 ARG A O 1
ATOM 650 N N . THR A 1 85 ? 1.473 1.560 -12.617 1.00 98.19 85 THR A N 1
ATOM 651 C CA . THR A 1 85 ? 2.293 1.258 -13.800 1.00 98.19 85 THR A CA 1
ATOM 652 C C . THR A 1 85 ? 3.755 1.277 -13.417 1.00 98.19 85 THR A C 1
ATOM 654 O O . THR A 1 85 ? 4.275 2.312 -13.017 1.00 98.19 85 THR A O 1
ATOM 657 N N . LEU A 1 86 ? 4.417 0.136 -13.554 1.00 98.19 86 LEU A N 1
ATOM 658 C CA . LEU A 1 86 ? 5.817 -0.028 -13.198 1.00 98.19 86 LEU A CA 1
ATOM 659 C C . LEU A 1 86 ? 6.674 -0.051 -14.456 1.00 98.19 86 LEU A C 1
ATOM 661 O O . LEU A 1 86 ? 6.401 -0.811 -15.388 1.00 98.19 86 LEU A O 1
ATOM 665 N N . ILE A 1 87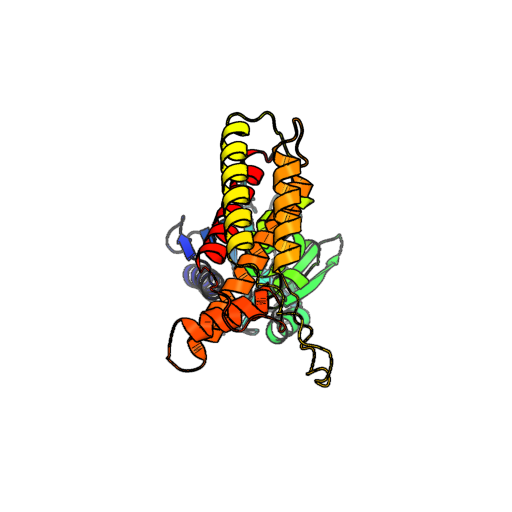 ? 7.750 0.730 -14.450 1.00 98.19 87 ILE A N 1
ATOM 666 C CA . ILE A 1 87 ? 8.835 0.629 -15.424 1.00 98.19 87 ILE A CA 1
ATOM 667 C C . ILE A 1 87 ? 10.081 0.188 -14.664 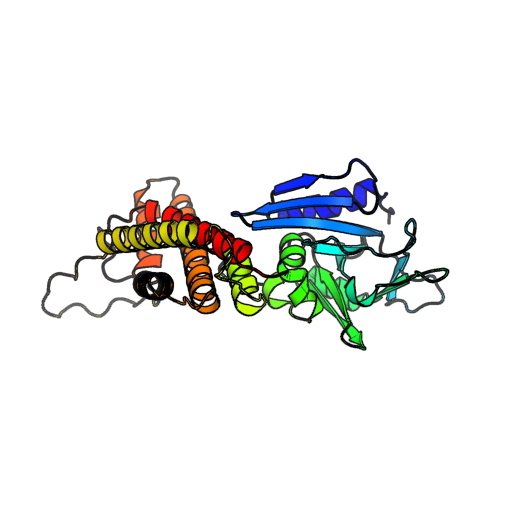1.00 98.19 87 ILE A C 1
ATOM 669 O O . ILE A 1 87 ? 10.691 0.983 -13.952 1.00 98.19 87 ILE A O 1
ATOM 673 N N . LEU A 1 88 ? 10.457 -1.083 -14.819 1.00 98.44 88 LEU A N 1
ATOM 674 C CA . LEU A 1 88 ? 11.557 -1.701 -14.087 1.00 98.44 88 LEU A CA 1
ATOM 675 C C . LEU A 1 88 ? 12.738 -2.103 -14.984 1.00 98.44 88 LEU A C 1
ATOM 677 O O . LEU A 1 88 ? 12.597 -2.516 -16.138 1.00 98.44 88 LEU A O 1
ATOM 681 N N . GLY A 1 89 ? 13.936 -2.047 -14.413 1.00 98.00 89 GLY A N 1
ATOM 682 C CA . GLY A 1 89 ? 15.161 -2.610 -14.965 1.00 98.00 89 GLY A CA 1
ATOM 683 C C . GLY A 1 89 ? 15.841 -3.520 -13.956 1.00 98.00 89 GLY A C 1
ATOM 684 O O . GLY A 1 89 ? 16.305 -3.042 -12.934 1.00 98.00 89 GLY A O 1
ATOM 685 N N . TRP A 1 90 ? 15.946 -4.816 -14.227 1.00 97.94 90 TRP A N 1
ATOM 686 C CA . TRP A 1 90 ? 16.640 -5.732 -13.321 1.00 97.94 90 TRP A CA 1
ATOM 687 C C . TRP A 1 90 ? 18.152 -5.726 -13.560 1.00 97.94 90 TRP A C 1
ATOM 689 O O . TRP A 1 90 ? 18.590 -5.964 -14.689 1.00 97.94 90 TRP A O 1
ATOM 699 N N . SER A 1 91 ? 18.943 -5.510 -12.507 1.00 95.81 91 SER A N 1
ATOM 700 C CA . SER A 1 91 ? 20.394 -5.694 -12.541 1.00 95.81 91 SER A CA 1
ATOM 701 C C . SER A 1 91 ? 20.808 -6.961 -11.799 1.00 95.81 91 SER A C 1
ATOM 703 O O . SER A 1 91 ? 20.758 -7.004 -10.574 1.00 95.81 91 SER A O 1
ATOM 705 N N . GLU A 1 92 ? 21.295 -7.963 -12.537 1.00 93.50 92 GLU A N 1
ATOM 706 C CA . GLU A 1 92 ? 21.952 -9.141 -11.944 1.00 93.50 92 GLU A CA 1
ATOM 707 C C . GLU A 1 92 ? 23.233 -8.758 -11.183 1.00 93.50 92 GLU A C 1
ATOM 709 O O . GLU A 1 92 ? 23.561 -9.378 -10.182 1.00 93.50 92 GLU A O 1
ATOM 714 N N . GLU A 1 93 ? 23.941 -7.716 -11.628 1.00 92.81 93 GLU A N 1
ATOM 715 C CA . GLU A 1 93 ? 25.214 -7.295 -11.032 1.00 92.81 93 GLU A CA 1
ATOM 716 C C . GLU A 1 93 ? 25.053 -6.707 -9.630 1.00 92.81 93 GLU A C 1
ATOM 718 O O . GLU A 1 93 ? 25.841 -7.011 -8.740 1.00 92.81 93 GLU A O 1
ATOM 723 N N . PHE A 1 94 ? 24.020 -5.888 -9.432 1.00 95.12 94 PHE A N 1
ATOM 724 C CA . PHE A 1 94 ? 23.758 -5.239 -8.145 1.00 95.12 94 PHE A CA 1
ATOM 725 C C . PHE A 1 94 ? 22.660 -5.936 -7.338 1.00 95.12 94 PHE A C 1
ATOM 727 O O . PHE A 1 94 ? 22.440 -5.580 -6.186 1.00 95.12 94 PHE A O 1
ATOM 734 N N . GLY A 1 95 ? 21.950 -6.901 -7.931 1.00 96.12 95 GLY A N 1
ATOM 735 C CA . GLY A 1 95 ? 20.842 -7.600 -7.283 1.00 96.12 95 GLY A CA 1
ATOM 736 C C . GLY A 1 95 ? 19.652 -6.696 -6.948 1.00 96.12 95 GLY A C 1
ATOM 737 O O . GLY A 1 95 ? 18.985 -6.923 -5.942 1.00 96.12 95 GLY A O 1
ATOM 738 N N . VAL A 1 96 ? 19.387 -5.664 -7.758 1.00 98.25 96 VAL A N 1
ATOM 739 C CA . VAL A 1 96 ? 18.318 -4.674 -7.520 1.00 98.25 96 VAL A CA 1
ATOM 740 C C . VAL A 1 96 ? 17.494 -4.390 -8.771 1.00 98.25 96 VAL A C 1
ATOM 742 O O . VAL A 1 96 ? 17.945 -4.589 -9.905 1.00 98.25 96 VAL A O 1
ATOM 745 N N . PHE A 1 97 ? 16.294 -3.855 -8.558 1.00 98.62 97 PHE A N 1
ATOM 746 C CA . PHE A 1 97 ? 15.466 -3.259 -9.599 1.00 98.62 97 PHE A CA 1
ATOM 747 C C . PHE A 1 97 ? 15.720 -1.756 -9.692 1.00 98.62 97 PHE A C 1
ATOM 749 O O . PHE A 1 97 ? 15.677 -1.052 -8.691 1.00 98.62 97 PHE A O 1
ATOM 756 N N . ALA A 1 98 ? 15.931 -1.248 -10.899 1.00 98.38 98 ALA A N 1
ATOM 757 C CA . ALA A 1 98 ? 15.839 0.168 -11.212 1.00 98.38 98 ALA A CA 1
ATOM 758 C C . ALA A 1 98 ? 14.382 0.524 -11.539 1.00 98.38 98 ALA A C 1
ATOM 760 O O . ALA A 1 98 ? 13.823 -0.080 -12.451 1.00 98.38 98 ALA A O 1
ATOM 761 N N . GLY A 1 99 ? 13.780 1.473 -10.827 1.00 98.19 99 GLY A N 1
ATOM 762 C CA . GLY A 1 99 ? 12.417 1.962 -11.046 1.00 98.19 99 GLY A CA 1
ATOM 763 C C . GLY A 1 99 ? 12.396 3.348 -11.688 1.00 98.19 99 GLY A C 1
ATOM 764 O O . GLY A 1 99 ? 13.212 4.210 -11.349 1.00 98.19 99 GLY A O 1
ATOM 765 N N . PHE A 1 100 ? 11.456 3.564 -12.609 1.00 97.44 100 PHE A N 1
ATOM 766 C CA . PHE A 1 100 ? 11.278 4.825 -13.330 1.00 97.44 100 PHE A CA 1
ATOM 767 C C . PHE A 1 100 ? 9.808 5.238 -13.376 1.00 97.44 100 PHE A C 1
ATOM 769 O O . PHE A 1 100 ? 8.923 4.392 -13.502 1.00 97.44 100 PHE A O 1
ATOM 776 N N . ASP A 1 101 ? 9.575 6.548 -13.342 1.00 95.25 101 ASP A N 1
ATOM 777 C CA . ASP A 1 101 ? 8.233 7.112 -13.379 1.00 95.25 101 ASP A CA 1
ATOM 778 C C . ASP A 1 101 ? 7.658 7.102 -14.803 1.00 95.25 101 ASP A C 1
ATOM 780 O O . ASP A 1 101 ? 8.252 7.642 -15.743 1.00 95.25 101 ASP A O 1
ATOM 784 N N . VAL A 1 102 ? 6.471 6.513 -14.957 1.00 94.56 102 VAL A N 1
ATOM 785 C CA . VAL A 1 102 ? 5.729 6.499 -16.221 1.00 94.56 102 VAL A CA 1
ATOM 786 C C . VAL A 1 102 ? 5.265 7.895 -16.642 1.00 94.56 102 VAL A C 1
ATOM 788 O O . VAL A 1 102 ? 5.218 8.171 -17.840 1.00 94.56 102 VAL A O 1
ATOM 791 N N . GLN A 1 103 ? 4.972 8.794 -15.694 1.00 92.25 103 GLN A N 1
ATOM 792 C CA . GLN A 1 103 ? 4.438 10.130 -15.995 1.00 92.25 103 GLN A CA 1
ATOM 793 C C . GLN A 1 103 ? 5.451 10.978 -16.770 1.00 92.25 103 GLN A C 1
ATOM 795 O O . GLN A 1 103 ? 5.100 11.727 -17.679 1.00 92.25 103 GLN A O 1
ATOM 800 N N . HIS A 1 104 ? 6.740 10.760 -16.513 1.00 90.81 104 HIS A N 1
ATOM 801 C CA . HIS A 1 104 ? 7.844 11.384 -17.242 1.00 90.81 104 HIS A CA 1
ATOM 802 C C . HIS A 1 104 ? 8.146 10.724 -18.600 1.00 90.81 104 HIS A C 1
ATOM 804 O O . HIS A 1 104 ? 9.153 11.046 -19.243 1.00 90.81 104 HIS A O 1
ATOM 810 N N . ARG A 1 105 ? 7.335 9.749 -19.022 1.00 88.75 105 ARG A N 1
ATOM 811 C CA . ARG A 1 105 ? 7.571 8.894 -20.197 1.00 88.75 105 ARG A CA 1
ATOM 812 C C . ARG A 1 105 ? 6.324 8.711 -21.065 1.00 88.75 105 ARG A C 1
ATOM 814 O O . ARG A 1 105 ? 6.297 7.815 -21.908 1.00 88.75 105 ARG A O 1
ATOM 821 N N . LEU A 1 106 ? 5.320 9.566 -20.884 1.00 89.25 106 LEU A N 1
ATOM 822 C CA . LEU A 1 106 ? 4.136 9.601 -21.736 1.00 89.25 106 LEU A CA 1
ATOM 823 C C . LEU A 1 106 ? 4.486 10.185 -23.113 1.00 89.25 106 LEU A C 1
ATOM 825 O O . LEU A 1 106 ? 5.187 11.190 -23.222 1.00 89.25 106 LEU A O 1
ATOM 829 N N . GLY A 1 107 ? 3.988 9.543 -24.171 1.00 83.38 107 GLY A N 1
ATOM 830 C CA . GLY A 1 107 ? 4.181 9.962 -25.560 1.00 83.38 107 GLY A CA 1
ATOM 831 C C . GLY A 1 107 ? 4.928 8.943 -26.430 1.00 83.38 107 GLY A C 1
ATOM 832 O O . GLY A 1 107 ? 5.270 7.849 -25.971 1.00 83.38 107 GLY A O 1
ATOM 833 N N . PRO A 1 108 ? 5.156 9.274 -27.716 1.00 80.56 108 PRO A N 1
ATOM 834 C CA . PRO A 1 108 ? 5.807 8.370 -28.654 1.00 80.56 108 PRO A CA 1
ATOM 835 C C . PRO A 1 108 ? 7.251 8.071 -28.253 1.00 80.56 108 PRO A C 1
ATOM 837 O O . PRO A 1 108 ? 8.028 8.974 -27.933 1.00 80.56 108 PRO A O 1
ATOM 840 N N . LEU A 1 109 ? 7.640 6.801 -28.336 1.00 84.62 109 LEU A N 1
ATOM 841 C CA . LEU A 1 109 ? 9.036 6.419 -28.180 1.00 84.62 109 LEU A CA 1
ATOM 842 C C . LEU A 1 109 ? 9.857 6.878 -29.393 1.00 84.62 109 LEU A C 1
ATOM 844 O O . LEU A 1 109 ? 9.434 6.740 -30.540 1.00 84.62 109 LEU A O 1
ATOM 848 N N . GLY A 1 110 ? 11.057 7.409 -29.141 1.00 79.94 110 GLY A N 1
ATOM 849 C CA . GLY A 1 110 ? 12.021 7.713 -30.201 1.00 79.94 110 GLY A CA 1
ATOM 850 C C . GLY A 1 110 ? 12.539 6.451 -30.912 1.00 79.94 110 GLY A C 1
ATOM 851 O O . GLY A 1 110 ? 12.138 5.332 -30.613 1.00 79.94 110 GLY A O 1
ATOM 852 N N . ALA A 1 111 ? 13.499 6.606 -31.827 1.00 71.62 111 ALA A N 1
ATOM 853 C CA . ALA A 1 111 ? 14.032 5.472 -32.597 1.00 71.62 111 ALA A CA 1
ATOM 854 C C . ALA A 1 111 ? 14.787 4.425 -31.745 1.00 71.62 111 ALA A C 1
ATOM 856 O O . ALA A 1 111 ? 14.894 3.266 -32.138 1.00 71.62 111 ALA A O 1
ATOM 857 N N . SER A 1 112 ? 15.339 4.821 -30.591 1.00 73.44 112 SER A N 1
ATOM 858 C CA . SER A 1 112 ? 16.073 3.929 -29.679 1.00 73.44 112 SER A CA 1
ATOM 859 C C . SER A 1 112 ? 16.011 4.438 -28.228 1.00 73.44 112 SER A C 1
ATOM 861 O O . SER A 1 112 ? 17.004 4.938 -27.694 1.00 73.44 112 SER A O 1
ATOM 863 N N . PRO A 1 113 ? 14.830 4.390 -27.588 1.00 86.50 113 PRO A N 1
ATOM 864 C CA . PRO A 1 113 ? 14.635 4.866 -26.223 1.00 86.50 113 PRO A CA 1
ATOM 865 C C . PRO A 1 113 ? 15.466 4.055 -25.222 1.00 86.50 113 PRO A C 1
ATOM 867 O O . PRO A 1 113 ? 15.376 2.826 -25.145 1.00 86.50 113 PRO A O 1
ATOM 870 N N . SER A 1 114 ? 16.244 4.759 -24.402 1.00 89.56 114 SER A N 1
ATOM 871 C CA . SER A 1 114 ? 16.932 4.173 -23.253 1.00 89.56 114 SER A CA 1
ATOM 872 C C . SER A 1 114 ? 16.722 5.033 -22.019 1.00 89.56 114 SER A C 1
ATOM 874 O O . SER A 1 114 ? 16.729 6.257 -22.138 1.00 89.56 114 SER A O 1
ATOM 876 N N . ILE A 1 115 ? 16.586 4.403 -20.855 1.00 92.50 115 ILE A N 1
ATOM 877 C CA . ILE A 1 115 ? 16.389 5.100 -19.578 1.00 92.50 115 ILE A CA 1
ATOM 878 C C . ILE A 1 115 ? 17.538 4.729 -18.645 1.00 92.50 115 ILE A C 1
ATOM 880 O O . ILE A 1 115 ? 17.829 3.543 -18.483 1.00 92.50 115 ILE A O 1
ATOM 884 N N . GLN A 1 116 ? 18.223 5.738 -18.101 1.00 93.44 116 GLN A N 1
ATOM 885 C CA . GLN A 1 116 ? 19.482 5.563 -17.372 1.00 93.44 116 GLN A CA 1
ATOM 886 C C . GLN A 1 116 ? 19.365 5.749 -15.859 1.00 93.44 116 GLN A C 1
ATOM 888 O O . GLN A 1 116 ? 18.572 6.570 -15.390 1.00 93.44 116 GLN A O 1
ATOM 893 N N . ILE A 1 117 ? 20.240 5.055 -15.135 1.00 95.69 117 ILE A N 1
ATOM 894 C CA . ILE A 1 117 ? 20.486 5.165 -13.694 1.00 95.69 117 ILE A CA 1
ATOM 895 C C . ILE A 1 117 ? 21.982 4.932 -13.417 1.00 95.69 117 ILE A C 1
ATOM 897 O O . ILE A 1 117 ? 22.656 4.228 -14.175 1.00 95.69 117 ILE A O 1
ATOM 901 N N . THR A 1 118 ? 22.530 5.533 -12.363 1.00 95.50 118 THR A N 1
ATOM 902 C CA . THR A 1 118 ? 23.954 5.391 -12.029 1.00 95.50 118 THR A CA 1
ATOM 903 C C . THR A 1 118 ? 24.254 4.120 -11.238 1.00 95.50 118 THR A C 1
ATOM 905 O O . THR A 1 118 ? 23.442 3.657 -10.436 1.00 95.50 118 THR A O 1
ATOM 908 N N . ALA A 1 119 ? 25.470 3.600 -11.407 1.00 95.31 119 ALA A N 1
ATOM 909 C CA . ALA A 1 119 ? 26.019 2.505 -10.611 1.00 95.31 119 ALA A CA 1
ATOM 910 C C . ALA A 1 119 ? 25.991 2.815 -9.105 1.00 95.31 119 ALA A C 1
ATOM 912 O O . ALA A 1 119 ? 25.623 1.958 -8.309 1.00 95.31 119 ALA A O 1
ATOM 913 N N . ALA A 1 120 ? 26.310 4.058 -8.725 1.00 96.06 120 ALA A N 1
ATOM 914 C CA . ALA A 1 120 ? 26.296 4.501 -7.332 1.00 96.06 120 ALA A CA 1
ATOM 915 C C . ALA A 1 120 ? 24.902 4.358 -6.702 1.00 96.06 120 ALA A C 1
ATOM 917 O O . ALA A 1 120 ? 24.777 3.850 -5.590 1.00 96.06 120 ALA A O 1
ATOM 918 N N . THR A 1 121 ? 23.845 4.739 -7.427 1.00 97.88 121 THR A N 1
ATOM 919 C CA . THR A 1 121 ? 22.463 4.562 -6.962 1.00 97.88 121 THR A CA 1
ATOM 920 C C . THR A 1 121 ? 22.090 3.086 -6.852 1.00 97.88 121 THR A C 1
ATOM 922 O O . THR A 1 121 ? 21.496 2.692 -5.854 1.00 97.88 121 THR A O 1
ATOM 925 N N . LEU A 1 122 ? 22.469 2.251 -7.825 1.00 98.00 122 LEU A N 1
ATOM 926 C CA . LEU A 1 122 ? 22.203 0.806 -7.782 1.00 98.00 122 LEU A CA 1
ATOM 927 C C . LEU A 1 122 ? 22.887 0.132 -6.587 1.00 98.00 122 LEU A C 1
ATOM 929 O O . LEU A 1 122 ? 22.249 -0.623 -5.855 1.00 98.00 122 LEU A O 1
ATOM 933 N N . GLN A 1 123 ? 24.160 0.454 -6.356 1.00 97.44 123 GLN A N 1
ATOM 934 C CA . GLN A 1 123 ? 24.931 -0.040 -5.220 1.00 97.44 123 GLN A CA 1
ATOM 935 C C . GLN A 1 123 ? 24.320 0.412 -3.887 1.00 97.44 123 GLN A C 1
ATOM 937 O O . GLN A 1 123 ? 24.139 -0.407 -2.986 1.00 97.44 123 GLN A O 1
ATOM 942 N N . ALA A 1 124 ? 23.960 1.694 -3.767 1.00 98.12 124 ALA A N 1
ATOM 943 C CA . ALA A 1 124 ? 23.311 2.222 -2.571 1.00 98.12 124 ALA A CA 1
ATOM 944 C C . ALA A 1 124 ? 21.949 1.555 -2.317 1.00 98.12 124 ALA A C 1
ATOM 946 O O . ALA A 1 124 ? 21.648 1.215 -1.177 1.00 98.12 124 ALA A O 1
ATOM 947 N N . GLY A 1 125 ? 21.155 1.304 -3.363 1.00 97.94 125 GLY A N 1
ATOM 948 C CA . GLY A 1 125 ? 19.879 0.595 -3.246 1.00 97.94 125 GLY A CA 1
ATOM 949 C C . GLY A 1 125 ? 20.049 -0.839 -2.744 1.00 97.94 125 GLY A C 1
ATOM 950 O O . GLY A 1 125 ? 19.287 -1.285 -1.892 1.00 97.94 125 GLY A O 1
ATOM 951 N N . GLY A 1 126 ? 21.090 -1.542 -3.197 1.00 97.50 126 GLY A N 1
ATOM 952 C CA . GLY A 1 126 ? 21.405 -2.887 -2.709 1.00 97.50 126 GLY A CA 1
ATOM 953 C C . GLY A 1 126 ? 21.815 -2.899 -1.234 1.00 97.50 126 GLY A C 1
ATOM 954 O O . GLY A 1 126 ? 21.360 -3.749 -0.467 1.00 97.50 126 GLY A O 1
ATOM 955 N N . ALA A 1 127 ? 22.627 -1.926 -0.814 1.00 97.31 127 ALA A N 1
ATOM 956 C CA . ALA A 1 127 ? 23.090 -1.817 0.569 1.00 97.31 127 ALA A CA 1
ATOM 957 C C . ALA A 1 127 ? 21.972 -1.384 1.533 1.00 97.31 127 ALA A C 1
ATOM 959 O O . ALA A 1 127 ? 21.773 -2.003 2.577 1.00 97.31 127 ALA A O 1
ATOM 960 N N . ASN A 1 128 ? 21.211 -0.357 1.155 1.00 96.81 128 ASN A N 1
ATOM 961 C CA . ASN A 1 128 ? 20.279 0.332 2.048 1.00 96.81 128 ASN A CA 1
ATOM 962 C C . ASN A 1 128 ? 18.828 -0.152 1.900 1.00 96.81 128 ASN A C 1
ATOM 964 O O . ASN A 1 128 ? 17.959 0.285 2.644 1.00 96.81 128 ASN A O 1
ATOM 968 N N . GLY A 1 129 ? 18.539 -1.026 0.933 1.00 96.88 129 GLY A N 1
ATOM 969 C CA . GLY A 1 129 ? 17.185 -1.467 0.584 1.00 96.88 129 GLY A CA 1
ATOM 970 C C . GLY A 1 129 ? 16.538 -0.611 -0.509 1.00 96.88 129 GLY A C 1
ATOM 971 O O . GLY A 1 129 ? 15.876 -1.152 -1.394 1.00 96.88 129 GLY A O 1
ATOM 972 N N . ALA A 1 130 ? 16.776 0.702 -0.505 1.00 98.12 130 ALA A N 1
ATOM 973 C CA . ALA A 1 130 ? 16.408 1.595 -1.597 1.00 98.12 130 ALA A CA 1
ATOM 974 C C . ALA A 1 130 ? 17.351 2.805 -1.695 1.00 98.12 130 ALA A C 1
ATOM 976 O O . ALA A 1 130 ? 17.966 3.223 -0.714 1.00 98.12 130 ALA A O 1
ATOM 977 N N . ALA A 1 131 ? 17.462 3.379 -2.889 1.00 98.38 131 ALA A N 1
ATOM 978 C CA . ALA A 1 131 ? 18.160 4.634 -3.142 1.00 98.38 131 ALA A CA 1
ATOM 979 C C . ALA A 1 131 ? 17.513 5.373 -4.316 1.00 98.38 131 ALA A C 1
ATOM 981 O O . ALA A 1 131 ? 16.873 4.755 -5.165 1.00 98.38 131 ALA A O 1
ATOM 982 N N . LYS A 1 132 ? 17.712 6.691 -4.390 1.00 97.56 132 LYS A N 1
ATOM 983 C CA . LYS A 1 132 ? 17.186 7.536 -5.468 1.00 97.56 132 LYS A CA 1
ATOM 984 C C . LYS A 1 132 ? 18.287 8.324 -6.165 1.00 97.56 132 LYS A C 1
ATOM 986 O O . LYS A 1 132 ? 19.339 8.599 -5.590 1.00 97.56 132 LYS A O 1
ATOM 991 N N . GLN A 1 133 ? 18.013 8.705 -7.402 1.00 96.56 133 GLN A N 1
ATOM 992 C CA . GLN A 1 133 ? 18.827 9.581 -8.226 1.00 96.56 133 GLN A CA 1
ATOM 993 C C . GLN A 1 133 ? 17.949 10.691 -8.793 1.00 96.56 133 GLN A C 1
ATOM 995 O O . GLN A 1 133 ? 16.955 10.398 -9.457 1.00 96.56 133 GLN A O 1
ATOM 1000 N N . ASP A 1 134 ? 18.363 11.941 -8.594 1.00 95.12 134 ASP A N 1
ATOM 1001 C CA . ASP A 1 134 ? 17.773 13.085 -9.289 1.00 95.12 134 ASP A CA 1
ATOM 1002 C C . ASP A 1 134 ? 18.183 13.041 -10.768 1.00 95.12 134 ASP A C 1
ATOM 1004 O O . ASP A 1 134 ? 19.374 12.985 -11.098 1.00 95.12 134 ASP A O 1
ATOM 1008 N N . LYS A 1 135 ? 17.201 13.026 -11.669 1.00 91.19 135 LYS A N 1
ATOM 1009 C CA . LYS A 1 135 ? 17.416 13.095 -13.122 1.00 91.19 135 LYS A CA 1
ATOM 1010 C C . LYS A 1 135 ? 17.153 14.495 -13.684 1.00 91.19 135 LYS A C 1
ATOM 1012 O O . LYS A 1 135 ? 17.277 14.699 -14.893 1.00 91.19 135 LYS A O 1
ATOM 1017 N N . GLY A 1 136 ? 16.852 15.456 -12.815 1.00 90.19 136 GLY A N 1
ATOM 1018 C CA . GLY A 1 136 ? 16.412 16.798 -13.146 1.00 90.19 136 GLY A CA 1
ATOM 1019 C C . GLY A 1 136 ? 14.936 16.839 -13.540 1.00 90.19 136 GLY A C 1
ATOM 1020 O O . GLY A 1 136 ? 14.310 15.822 -13.828 1.00 90.19 136 GLY A O 1
ATOM 1021 N N . ARG A 1 137 ? 14.377 18.056 -13.590 1.00 87.31 137 ARG A N 1
ATOM 1022 C CA . ARG A 1 137 ? 12.978 18.326 -13.990 1.00 87.31 137 ARG A CA 1
ATOM 1023 C C . ARG A 1 137 ? 11.921 17.595 -13.147 1.00 87.31 137 ARG A C 1
ATOM 1025 O O . ARG A 1 137 ? 10.830 17.355 -13.642 1.00 87.31 137 ARG A O 1
ATOM 1032 N N . GLY A 1 138 ? 12.244 17.274 -11.895 1.00 87.12 138 GLY A N 1
ATOM 1033 C CA . GLY A 1 138 ? 11.336 16.562 -10.993 1.00 87.12 138 GLY A CA 1
ATOM 1034 C C . GLY A 1 138 ? 11.286 15.046 -11.207 1.00 87.12 138 GLY A C 1
ATOM 1035 O O . GLY A 1 138 ? 10.495 14.384 -10.547 1.00 87.12 138 GLY A O 1
ATOM 1036 N N . GLU A 1 139 ? 12.127 14.480 -12.080 1.00 93.25 139 GLU A N 1
ATOM 1037 C CA . GLU A 1 139 ? 12.182 13.034 -12.284 1.00 93.25 139 GLU A CA 1
ATOM 1038 C C . GLU A 1 139 ? 13.173 12.374 -11.315 1.00 93.25 139 GLU A C 1
ATOM 1040 O O . GLU A 1 139 ? 14.369 12.680 -11.315 1.00 93.25 139 GLU A O 1
ATOM 1045 N N . TRP A 1 140 ? 12.696 11.378 -10.571 1.00 96.31 140 TRP A N 1
ATOM 1046 C CA . TRP A 1 140 ? 13.528 10.507 -9.745 1.00 96.31 140 TRP A CA 1
ATOM 1047 C C . TRP A 1 140 ? 13.589 9.096 -10.331 1.00 96.31 140 TRP A C 1
ATOM 1049 O O . TRP A 1 140 ? 12.555 8.463 -10.560 1.00 96.31 140 TRP A O 1
ATOM 1059 N N . ALA A 1 141 ? 14.802 8.576 -10.532 1.00 97.19 141 ALA A N 1
ATOM 1060 C CA . ALA A 1 141 ? 15.013 7.138 -10.702 1.00 97.19 141 ALA A CA 1
ATOM 1061 C C . ALA A 1 141 ? 15.347 6.500 -9.361 1.00 97.19 141 ALA A C 1
ATOM 1063 O O . ALA A 1 141 ? 16.049 7.094 -8.542 1.00 97.19 141 ALA A O 1
ATOM 1064 N N . LEU A 1 142 ? 14.880 5.274 -9.159 1.00 98.38 142 LEU A N 1
ATOM 1065 C CA . LEU A 1 142 ? 15.088 4.538 -7.923 1.00 98.38 142 LEU A CA 1
ATOM 1066 C C . LEU A 1 142 ? 15.861 3.254 -8.181 1.00 98.38 142 LEU A C 1
ATOM 1068 O O . LEU A 1 142 ? 15.726 2.650 -9.237 1.00 98.38 142 LEU A O 1
ATOM 1072 N N . ALA A 1 143 ? 16.640 2.822 -7.201 1.00 98.56 143 ALA A N 1
ATOM 1073 C CA . ALA A 1 143 ? 17.133 1.460 -7.085 1.00 98.56 143 ALA A CA 1
ATOM 1074 C C . ALA A 1 143 ? 16.479 0.831 -5.854 1.00 98.56 143 ALA A C 1
ATOM 1076 O O . ALA A 1 143 ? 16.561 1.408 -4.773 1.00 98.56 143 ALA A O 1
ATOM 1077 N N . VAL A 1 144 ? 15.835 -0.321 -6.014 1.00 98.56 144 VAL A N 1
ATOM 1078 C CA . VAL A 1 144 ? 15.034 -0.986 -4.981 1.00 98.56 144 VAL A CA 1
ATOM 1079 C C . VAL A 1 144 ? 15.468 -2.443 -4.871 1.00 98.56 144 VAL A C 1
ATOM 1081 O O . VAL A 1 144 ? 15.525 -3.172 -5.868 1.00 98.56 144 VAL A O 1
ATOM 1084 N N . ARG A 1 145 ? 15.800 -2.870 -3.655 1.00 97.81 145 ARG A N 1
ATOM 1085 C CA . ARG A 1 145 ? 16.161 -4.254 -3.345 1.00 97.81 145 ARG A CA 1
ATOM 1086 C C . ARG A 1 145 ? 14.915 -5.151 -3.402 1.00 97.81 145 ARG A C 1
ATOM 1088 O O . ARG A 1 145 ? 13.831 -4.677 -3.066 1.00 97.81 145 ARG A O 1
ATOM 1095 N N . PRO A 1 146 ? 15.025 -6.423 -3.834 1.00 97.81 146 PRO A N 1
ATOM 1096 C CA . PRO A 1 146 ? 13.870 -7.305 -4.014 1.00 97.81 146 PRO A CA 1
ATOM 1097 C C . PRO A 1 146 ? 12.897 -7.380 -2.827 1.00 97.81 146 PRO A C 1
ATOM 1099 O O . PRO A 1 146 ? 11.694 -7.299 -3.038 1.00 97.81 146 PRO A O 1
ATOM 1102 N N . ASP A 1 147 ? 13.393 -7.437 -1.591 1.00 95.81 147 ASP A N 1
ATOM 1103 C CA . ASP A 1 147 ? 12.587 -7.471 -0.356 1.00 95.81 147 ASP A CA 1
ATOM 1104 C C . ASP A 1 147 ? 11.797 -6.182 -0.076 1.00 95.81 147 ASP A C 1
ATOM 1106 O O . ASP A 1 147 ? 11.039 -6.129 0.884 1.00 95.81 147 ASP A O 1
ATOM 1110 N N . LYS A 1 148 ? 11.988 -5.127 -0.876 1.00 96.38 148 LYS A N 1
ATOM 1111 C CA . LYS A 1 148 ? 11.304 -3.833 -0.747 1.00 96.38 148 LYS A CA 1
ATOM 1112 C C . LYS A 1 148 ? 10.406 -3.509 -1.938 1.00 96.38 148 LYS A C 1
ATOM 1114 O O . LYS A 1 148 ? 9.838 -2.419 -1.998 1.00 96.38 148 LYS A O 1
ATOM 1119 N N . VAL A 1 149 ? 10.282 -4.420 -2.907 1.00 97.12 149 VAL A N 1
ATOM 1120 C CA . VAL A 1 149 ? 9.544 -4.140 -4.144 1.00 97.12 149 VAL A CA 1
ATOM 1121 C C . VAL A 1 149 ? 8.049 -3.997 -3.881 1.00 97.12 149 VAL A C 1
ATOM 1123 O O . VAL A 1 149 ? 7.461 -3.075 -4.432 1.00 97.12 149 VAL A O 1
ATOM 1126 N N . GLY A 1 150 ? 7.435 -4.825 -3.029 1.00 96.25 150 GLY A N 1
ATOM 1127 C CA . GLY A 1 150 ? 6.009 -4.692 -2.697 1.00 96.25 150 GLY A CA 1
ATOM 1128 C C . GLY A 1 150 ? 5.676 -3.304 -2.140 1.00 96.25 150 GLY A C 1
ATOM 1129 O O . GLY A 1 150 ? 4.815 -2.611 -2.683 1.00 96.25 150 GLY A O 1
ATOM 1130 N N . ARG A 1 151 ? 6.446 -2.838 -1.152 1.00 95.38 151 ARG A N 1
ATOM 1131 C CA . ARG A 1 151 ? 6.363 -1.469 -0.614 1.00 95.38 151 ARG A CA 1
ATOM 1132 C C . ARG A 1 151 ? 6.633 -0.388 -1.654 1.00 95.38 151 ARG A C 1
ATOM 1134 O O . ARG A 1 151 ? 5.963 0.637 -1.642 1.00 95.38 151 ARG A O 1
ATOM 1141 N N . TYR A 1 152 ? 7.585 -0.590 -2.567 1.00 97.62 152 TYR A N 1
ATOM 1142 C CA . TYR A 1 152 ? 7.799 0.352 -3.670 1.00 97.62 152 TYR A CA 1
ATOM 1143 C C . TYR A 1 152 ? 6.564 0.468 -4.572 1.00 97.62 152 TYR A C 1
ATOM 1145 O O . TYR A 1 152 ? 6.210 1.577 -4.964 1.00 97.62 152 TYR A O 1
ATOM 1153 N N . VAL A 1 153 ? 5.886 -0.643 -4.883 1.00 97.50 153 VAL A N 1
ATOM 1154 C CA . VAL A 1 153 ? 4.654 -0.604 -5.687 1.00 97.50 153 VAL A CA 1
ATOM 1155 C C . VAL A 1 153 ? 3.527 0.099 -4.937 1.00 97.50 153 VAL A C 1
ATOM 1157 O O . VAL A 1 153 ? 2.811 0.904 -5.534 1.00 97.50 153 VAL A O 1
ATOM 1160 N N . GLN A 1 154 ? 3.394 -0.174 -3.641 1.00 95.75 154 GLN A N 1
ATOM 1161 C CA . GLN A 1 154 ? 2.412 0.483 -2.789 1.00 95.75 154 GLN A CA 1
ATOM 1162 C C . GLN A 1 154 ? 2.629 2.005 -2.743 1.00 95.75 154 GLN A C 1
ATOM 1164 O O . GLN A 1 154 ? 1.713 2.781 -3.007 1.00 95.75 154 GLN A O 1
ATOM 1169 N N . HIS A 1 155 ? 3.868 2.433 -2.498 1.00 95.81 155 HIS A N 1
ATOM 1170 C CA . HIS A 1 155 ? 4.248 3.836 -2.310 1.00 95.81 155 HIS A CA 1
ATOM 1171 C C . HIS A 1 155 ? 4.765 4.502 -3.589 1.00 95.81 155 HIS A C 1
ATOM 1173 O O . HIS A 1 155 ? 5.547 5.448 -3.529 1.00 95.81 155 HIS A O 1
ATOM 1179 N N . LEU A 1 156 ? 4.345 4.019 -4.762 1.00 96.00 156 LEU A N 1
ATOM 1180 C CA . LEU A 1 156 ? 4.932 4.392 -6.054 1.00 96.00 156 LEU A CA 1
ATOM 1181 C C . LEU A 1 156 ? 4.933 5.908 -6.311 1.00 96.00 156 LEU A C 1
ATOM 1183 O O . LEU A 1 156 ? 5.919 6.450 -6.811 1.00 96.00 156 LEU A O 1
ATOM 1187 N N . ALA A 1 157 ? 3.836 6.588 -5.965 1.00 92.94 157 ALA A N 1
ATOM 1188 C CA . ALA A 1 157 ? 3.705 8.032 -6.144 1.00 92.94 157 ALA A CA 1
ATOM 1189 C C . ALA A 1 157 ? 4.684 8.806 -5.244 1.00 92.94 157 ALA A C 1
ATOM 1191 O O . ALA A 1 157 ? 5.444 9.631 -5.745 1.00 92.94 157 ALA A O 1
ATOM 1192 N N . ALA A 1 158 ? 4.730 8.484 -3.947 1.00 94.12 158 ALA A N 1
ATOM 1193 C CA . ALA A 1 158 ? 5.659 9.093 -2.993 1.00 94.12 158 ALA A CA 1
ATOM 1194 C C . ALA A 1 158 ? 7.123 8.822 -3.387 1.00 94.12 158 ALA A C 1
ATOM 1196 O O . ALA A 1 158 ? 7.952 9.732 -3.433 1.00 94.12 158 ALA A O 1
ATOM 1197 N N . ALA A 1 159 ? 7.423 7.589 -3.802 1.00 96.31 159 ALA A N 1
ATOM 1198 C CA . ALA A 1 159 ? 8.740 7.178 -4.271 1.00 96.31 159 ALA A CA 1
ATOM 1199 C C . ALA A 1 159 ? 9.246 8.058 -5.426 1.00 96.31 159 ALA A C 1
ATOM 1201 O O . ALA A 1 159 ? 10.387 8.527 -5.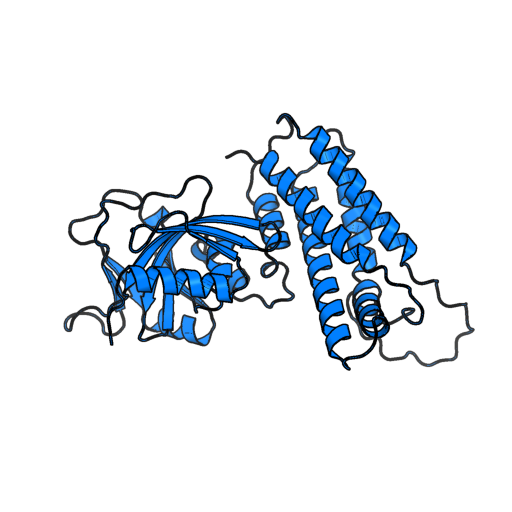406 1.00 96.31 159 ALA A O 1
ATOM 1202 N N . HIS A 1 160 ? 8.382 8.332 -6.408 1.00 96.06 160 HIS A N 1
ATOM 1203 C CA . HIS A 1 160 ? 8.701 9.195 -7.547 1.00 96.06 160 HIS A CA 1
ATOM 1204 C C . HIS A 1 160 ? 8.499 10.696 -7.288 1.00 96.06 160 HIS A C 1
ATOM 1206 O O . HIS A 1 160 ? 8.992 11.496 -8.078 1.00 96.06 160 HIS A O 1
ATOM 1212 N N . ALA A 1 161 ? 7.913 11.090 -6.154 1.00 94.06 161 ALA A N 1
ATOM 1213 C CA . ALA A 1 161 ? 8.048 12.435 -5.583 1.00 94.06 161 ALA A CA 1
ATOM 1214 C C . ALA A 1 161 ? 9.391 12.628 -4.840 1.00 94.06 161 ALA A C 1
ATOM 1216 O O . ALA A 1 161 ? 9.766 13.745 -4.482 1.00 94.06 161 ALA A O 1
ATOM 1217 N N . GLY A 1 162 ? 10.158 11.547 -4.661 1.00 93.81 162 GLY A N 1
ATOM 1218 C CA . GLY A 1 162 ? 11.468 11.543 -4.019 1.00 93.81 162 GLY A CA 1
ATOM 1219 C C . GLY A 1 162 ? 11.443 11.087 -2.559 1.00 93.81 162 GLY A C 1
ATOM 1220 O O . GLY A 1 162 ? 12.463 11.199 -1.877 1.00 93.81 162 GLY A O 1
ATOM 1221 N N . GLU A 1 163 ? 10.337 10.559 -2.056 1.00 94.88 163 GLU A N 1
ATOM 1222 C CA . GLU A 1 163 ? 10.203 10.102 -0.674 1.00 94.88 163 GLU A CA 1
ATOM 1223 C C . GLU A 1 163 ? 10.520 8.606 -0.570 1.00 94.88 163 GLU A C 1
ATOM 1225 O O . GLU A 1 163 ? 9.806 7.760 -1.100 1.00 94.88 163 GLU A O 1
ATOM 1230 N N . LEU A 1 164 ? 11.622 8.262 0.107 1.00 95.62 164 LEU A N 1
ATOM 1231 C CA . LEU A 1 164 ? 12.025 6.860 0.308 1.00 95.62 164 LEU A CA 1
ATOM 1232 C C . LEU A 1 164 ? 11.594 6.291 1.658 1.00 95.62 164 LEU A C 1
ATOM 1234 O O . LEU A 1 164 ? 11.616 5.073 1.829 1.00 95.62 164 LEU A O 1
ATOM 1238 N N . GLU A 1 165 ? 11.210 7.151 2.599 1.00 94.44 165 GLU A N 1
ATOM 1239 C CA . GLU A 1 165 ? 10.893 6.748 3.969 1.00 94.44 165 GLU A CA 1
ATOM 1240 C C . GLU A 1 165 ? 9.823 5.645 4.036 1.00 94.44 165 GLU A C 1
ATOM 1242 O O . GLU A 1 165 ? 10.061 4.650 4.720 1.00 94.44 165 GLU A O 1
ATOM 1247 N N . PRO A 1 166 ? 8.718 5.693 3.262 1.00 92.88 166 PRO A N 1
ATOM 1248 C CA . PRO A 1 166 ? 7.710 4.629 3.303 1.00 92.88 166 PRO A CA 1
ATOM 1249 C C . PRO A 1 166 ? 8.227 3.258 2.839 1.00 92.88 166 PRO A C 1
ATOM 1251 O O . PRO A 1 166 ? 7.794 2.212 3.318 1.00 92.88 166 PRO A O 1
ATOM 1254 N N . ILE A 1 167 ? 9.204 3.238 1.929 1.00 95.38 167 ILE A N 1
ATOM 1255 C CA . ILE A 1 167 ? 9.831 1.998 1.450 1.00 95.38 167 ILE A CA 1
ATOM 1256 C C . ILE A 1 167 ? 10.769 1.437 2.529 1.00 95.38 167 ILE A C 1
ATOM 1258 O O . ILE A 1 167 ? 10.800 0.225 2.778 1.00 95.38 167 ILE A O 1
ATOM 1262 N N . LEU A 1 168 ? 11.528 2.326 3.174 1.00 95.19 168 LEU A N 1
ATOM 1263 C CA . LEU A 1 168 ? 12.582 1.998 4.136 1.00 95.19 168 LEU A CA 1
ATOM 1264 C C . LEU A 1 168 ? 12.082 1.794 5.572 1.00 95.19 168 LEU A C 1
ATOM 1266 O O . LEU A 1 168 ? 12.822 1.232 6.376 1.00 95.19 168 LEU A O 1
ATOM 1270 N N . SER A 1 169 ? 10.841 2.188 5.860 1.00 90.69 169 SER A N 1
ATOM 1271 C CA . SER A 1 169 ? 10.210 2.143 7.183 1.00 90.69 169 SER A CA 1
ATOM 1272 C C . SER A 1 169 ? 10.354 0.791 7.888 1.00 90.69 169 SER A C 1
ATOM 1274 O O . SER A 1 169 ? 10.351 -0.271 7.261 1.00 90.69 169 SER A O 1
ATOM 1276 N N . ASP A 1 170 ? 10.453 0.789 9.210 1.00 88.44 170 ASP A N 1
ATOM 1277 C CA . ASP A 1 170 ? 10.428 -0.450 9.985 1.00 88.44 170 ASP A CA 1
ATOM 1278 C C . ASP A 1 170 ? 9.020 -1.086 9.980 1.00 88.44 170 ASP A C 1
ATOM 1280 O O . ASP A 1 170 ? 8.029 -0.430 9.676 1.00 88.44 170 ASP A O 1
ATOM 1284 N N . GLU A 1 171 ? 8.912 -2.381 10.293 1.00 82.94 171 GLU A N 1
ATOM 1285 C CA . GLU A 1 171 ? 7.627 -3.115 10.281 1.00 82.94 171 GLU A CA 1
ATOM 1286 C C . GLU A 1 171 ? 6.604 -2.627 11.328 1.00 82.94 171 GLU A C 1
ATOM 1288 O O . GLU A 1 171 ? 5.430 -2.980 11.226 1.00 82.94 171 GLU A O 1
ATOM 1293 N N . HIS A 1 172 ? 7.018 -1.833 12.322 1.00 84.25 172 HIS A N 1
ATOM 1294 C CA . HIS A 1 172 ? 6.119 -1.221 13.304 1.00 84.25 172 HIS A CA 1
ATOM 1295 C C . HIS A 1 172 ? 5.689 0.191 12.890 1.00 84.25 172 HIS A C 1
ATOM 1297 O O . HIS A 1 172 ? 4.846 0.782 13.559 1.00 84.25 172 HIS A O 1
ATOM 1303 N N . SER A 1 173 ? 6.208 0.742 11.792 1.00 87.12 173 SER A N 1
ATOM 1304 C CA . SER A 1 173 ? 5.758 2.029 11.264 1.00 87.12 173 SER A CA 1
ATOM 1305 C C . SER A 1 173 ? 4.384 1.905 10.588 1.00 87.12 173 SER A C 1
ATOM 1307 O O . SER A 1 173 ? 4.141 0.929 9.869 1.00 87.12 173 SER A O 1
ATOM 1309 N N . PRO A 1 174 ? 3.495 2.911 10.712 1.00 86.50 174 PRO A N 1
ATOM 1310 C CA . PRO A 1 174 ? 2.249 2.973 9.944 1.00 86.50 174 PRO A CA 1
ATOM 1311 C C . PRO A 1 174 ? 2.457 2.846 8.432 1.00 86.50 174 PRO A C 1
ATOM 1313 O O . PRO A 1 174 ? 1.645 2.230 7.747 1.00 86.50 174 PRO A O 1
ATOM 1316 N N . ALA A 1 175 ? 3.571 3.366 7.907 1.00 88.06 175 ALA A N 1
ATOM 1317 C CA . ALA A 1 175 ? 3.885 3.302 6.482 1.00 88.06 175 ALA A CA 1
ATOM 1318 C C . ALA A 1 175 ? 4.208 1.878 5.986 1.00 88.06 175 ALA A C 1
ATOM 1320 O O . ALA A 1 175 ? 4.158 1.624 4.781 1.00 88.06 175 ALA A O 1
ATOM 1321 N N . ALA A 1 176 ? 4.529 0.951 6.895 1.00 88.12 176 ALA A N 1
ATOM 1322 C CA . ALA A 1 176 ? 4.772 -0.453 6.579 1.00 88.12 176 ALA A CA 1
ATOM 1323 C C . ALA A 1 176 ? 3.511 -1.333 6.678 1.00 88.12 176 ALA A C 1
ATOM 1325 O O . ALA A 1 176 ? 3.531 -2.458 6.174 1.00 88.12 176 ALA A O 1
ATOM 1326 N N . ASP A 1 177 ? 2.421 -0.855 7.296 1.00 92.81 177 ASP A N 1
ATOM 1327 C CA . ASP A 1 177 ? 1.135 -1.559 7.287 1.00 92.81 177 ASP A CA 1
ATOM 1328 C C . ASP A 1 177 ? 0.334 -1.178 6.035 1.00 92.81 177 ASP A C 1
ATOM 1330 O O . ASP A 1 177 ? -0.033 -0.006 5.888 1.00 92.81 177 ASP A O 1
ATOM 1334 N N . PRO A 1 178 ? 0.014 -2.132 5.138 1.00 94.12 178 PRO A N 1
ATOM 1335 C CA . PRO A 1 178 ? -0.616 -1.782 3.877 1.00 94.12 178 PRO A CA 1
ATOM 1336 C C . PRO A 1 178 ? -1.964 -1.085 4.041 1.00 94.12 178 PRO A C 1
ATOM 1338 O O . PRO A 1 178 ? -2.228 -0.082 3.388 1.00 94.12 178 PRO A O 1
ATOM 1341 N N . LEU A 1 179 ? -2.789 -1.586 4.963 1.00 96.31 179 LEU A N 1
ATOM 1342 C CA . LEU A 1 179 ? -4.118 -1.049 5.225 1.00 96.31 179 LEU A CA 1
ATOM 1343 C C . LEU A 1 179 ? -4.055 0.385 5.763 1.00 96.31 179 LEU A C 1
ATOM 1345 O O . LEU A 1 179 ? -4.693 1.269 5.200 1.00 96.31 179 LEU A O 1
ATOM 1349 N N . ALA A 1 180 ? -3.272 0.629 6.817 1.00 96.50 180 ALA A N 1
ATOM 1350 C CA . ALA A 1 180 ? -3.126 1.962 7.398 1.00 96.50 180 ALA A CA 1
ATOM 1351 C C . ALA A 1 180 ? -2.583 2.976 6.386 1.00 96.50 180 ALA A C 1
ATOM 1353 O O . ALA A 1 180 ? -3.105 4.084 6.274 1.00 96.50 180 ALA A O 1
ATOM 1354 N N . SER A 1 181 ? -1.556 2.589 5.630 1.00 95.19 181 SER A N 1
ATOM 1355 C CA . SER A 1 181 ? -0.938 3.474 4.645 1.00 95.19 181 SER A CA 1
ATOM 1356 C C . SER A 1 181 ? -1.847 3.789 3.457 1.00 95.19 181 SER A C 1
ATOM 1358 O O . SER A 1 181 ? -1.867 4.938 3.025 1.00 95.19 181 SER A O 1
ATOM 1360 N N . GLU A 1 182 ? -2.633 2.830 2.960 1.00 95.88 182 GLU A N 1
ATOM 1361 C CA . GLU A 1 182 ? -3.588 3.091 1.875 1.00 95.88 182 GLU A CA 1
ATOM 1362 C C . GLU A 1 182 ? -4.720 4.025 2.331 1.00 95.88 182 GLU A C 1
ATOM 1364 O O . GLU A 1 182 ? -5.074 4.965 1.620 1.00 95.88 182 GLU A O 1
ATOM 1369 N N . ILE A 1 183 ? -5.242 3.823 3.547 1.00 97.38 183 ILE A N 1
ATOM 1370 C CA . ILE A 1 183 ? -6.240 4.722 4.145 1.00 97.38 183 ILE A CA 1
ATOM 1371 C C . ILE A 1 183 ? -5.670 6.141 4.275 1.00 97.38 183 ILE A C 1
ATOM 1373 O O . ILE A 1 183 ? -6.321 7.100 3.864 1.00 97.38 183 ILE A O 1
ATOM 1377 N N . ALA A 1 184 ? -4.457 6.283 4.823 1.00 96.06 184 ALA A N 1
ATOM 1378 C CA . ALA A 1 184 ? -3.801 7.581 4.976 1.00 96.06 184 ALA A CA 1
ATOM 1379 C C . ALA A 1 184 ? -3.564 8.258 3.617 1.00 96.06 184 ALA A C 1
ATOM 1381 O O . ALA A 1 184 ? -3.839 9.446 3.457 1.00 96.06 184 ALA A O 1
ATOM 1382 N N . TYR A 1 185 ? -3.120 7.490 2.618 1.00 93.69 185 TYR A N 1
ATOM 1383 C CA . TYR A 1 185 ? -2.904 7.996 1.268 1.00 93.69 185 TYR A CA 1
ATOM 1384 C C . TYR A 1 185 ? -4.185 8.581 0.670 1.00 93.69 185 TYR A C 1
ATOM 1386 O O . TYR A 1 185 ? -4.159 9.722 0.204 1.00 93.69 185 TYR A O 1
ATOM 1394 N N . LEU A 1 186 ? -5.301 7.845 0.719 1.00 94.75 186 LEU A N 1
ATOM 1395 C CA . LEU A 1 186 ? -6.590 8.348 0.238 1.00 94.75 186 LEU A CA 1
ATOM 1396 C C . LEU A 1 186 ? -7.027 9.584 1.028 1.00 94.75 186 LEU A C 1
ATOM 1398 O O . LEU A 1 186 ? -7.370 10.595 0.424 1.00 94.75 186 LEU A O 1
ATOM 1402 N N . ALA A 1 187 ? -6.951 9.546 2.360 1.00 96.19 187 ALA A N 1
ATOM 1403 C CA . ALA A 1 187 ? -7.359 10.659 3.219 1.00 96.19 187 ALA A CA 1
ATOM 1404 C C . ALA A 1 187 ? -6.625 11.974 2.896 1.00 96.19 187 ALA A C 1
ATOM 1406 O O . ALA A 1 187 ? -7.212 13.055 2.977 1.00 96.19 187 ALA A O 1
ATOM 1407 N N . ASP A 1 188 ? -5.349 11.900 2.524 1.00 94.12 188 ASP A N 1
ATOM 1408 C CA . ASP A 1 188 ? -4.548 13.093 2.265 1.00 94.12 188 ASP A CA 1
ATOM 1409 C C . ASP A 1 188 ? -4.584 13.546 0.795 1.00 94.12 188 ASP A C 1
ATOM 1411 O O . ASP A 1 188 ? -4.466 14.749 0.534 1.00 94.12 188 ASP A O 1
ATOM 1415 N N . ASN A 1 189 ? -4.791 12.626 -0.155 1.00 91.69 189 ASN A N 1
ATOM 1416 C CA . ASN A 1 189 ? -4.584 12.889 -1.585 1.00 91.69 189 ASN A CA 1
ATOM 1417 C C . ASN A 1 189 ? -5.840 12.775 -2.461 1.00 91.69 189 ASN A C 1
ATOM 1419 O O . ASN A 1 189 ? -5.795 13.231 -3.603 1.00 91.69 189 ASN A O 1
ATOM 1423 N N . ALA A 1 190 ? -6.925 12.170 -1.977 1.00 93.31 190 ALA A N 1
ATOM 1424 C CA . ALA A 1 190 ? -8.151 12.010 -2.752 1.00 93.31 190 ALA A CA 1
ATOM 1425 C C . ALA A 1 190 ? -9.134 13.174 -2.547 1.00 93.31 190 ALA A C 1
ATOM 1427 O O . ALA A 1 190 ? -9.120 13.878 -1.532 1.00 93.31 190 ALA A O 1
ATOM 1428 N N . GLU A 1 191 ? -10.011 13.343 -3.535 1.00 94.94 191 GLU A N 1
ATOM 1429 C CA . GLU A 1 191 ? -11.220 14.158 -3.436 1.00 94.94 191 GLU A CA 1
ATOM 1430 C C . GLU A 1 191 ? -12.423 13.241 -3.202 1.00 94.94 191 GLU A C 1
ATOM 1432 O O . GLU A 1 191 ? -12.470 12.130 -3.736 1.00 94.94 191 GLU A O 1
ATOM 1437 N N . PHE A 1 192 ? -13.391 13.702 -2.408 1.00 96.19 192 PHE A N 1
ATOM 1438 C CA . PHE A 1 192 ? -14.498 12.870 -1.934 1.00 96.19 192 PHE A CA 1
ATOM 1439 C C . PHE A 1 192 ? -15.868 13.463 -2.280 1.00 96.19 192 PHE A C 1
ATOM 1441 O O . PHE A 1 192 ? -16.098 14.659 -2.103 1.00 96.19 192 PHE A O 1
ATOM 1448 N N . ASP A 1 193 ? -16.789 12.606 -2.718 1.00 95.69 193 ASP A N 1
ATOM 1449 C CA . ASP A 1 193 ? -18.197 12.906 -2.965 1.00 95.69 193 ASP A CA 1
ATOM 1450 C C . ASP A 1 193 ? -19.086 12.054 -2.049 1.00 95.69 193 ASP A C 1
ATOM 1452 O O . ASP A 1 193 ? -19.259 10.854 -2.249 1.00 95.69 193 ASP A O 1
ATOM 1456 N N . LEU A 1 194 ? -19.684 12.690 -1.041 1.00 95.00 194 LEU A N 1
ATOM 1457 C CA . LEU A 1 194 ? -20.593 12.034 -0.094 1.00 95.00 194 LEU A CA 1
ATOM 1458 C C . LEU A 1 194 ? -22.005 11.811 -0.659 1.00 95.00 194 LEU A C 1
ATOM 1460 O O . LEU A 1 194 ? -22.857 11.245 0.020 1.00 95.00 194 LEU A O 1
ATOM 1464 N N . THR A 1 195 ? -22.288 12.267 -1.882 1.00 94.88 195 THR A N 1
ATOM 1465 C CA . THR A 1 195 ? -23.607 12.116 -2.516 1.00 94.88 195 THR A CA 1
ATOM 1466 C C . THR A 1 195 ? -23.749 10.816 -3.306 1.00 94.88 195 THR A C 1
ATOM 1468 O O . THR A 1 195 ? -24.822 10.529 -3.847 1.00 94.88 195 THR A O 1
ATOM 1471 N N . VAL A 1 196 ? -22.688 10.004 -3.360 1.00 95.00 196 VAL A N 1
ATOM 1472 C CA . VAL A 1 196 ? -22.697 8.722 -4.065 1.00 95.00 196 VAL A CA 1
ATOM 1473 C C . VAL A 1 196 ? -23.722 7.751 -3.450 1.00 95.00 196 VAL A C 1
ATOM 1475 O O . VAL A 1 196 ? -23.802 7.610 -2.226 1.00 95.00 196 VAL A O 1
ATOM 1478 N N . PRO A 1 197 ? -24.517 7.031 -4.266 1.00 96.25 197 PRO A N 1
ATOM 1479 C CA . PRO A 1 197 ? -25.448 6.026 -3.754 1.00 96.25 197 PRO A CA 1
ATOM 1480 C C . PRO A 1 197 ? -24.724 4.952 -2.934 1.00 96.25 197 PRO A C 1
ATOM 1482 O O . PRO A 1 197 ? -23.669 4.477 -3.350 1.00 96.25 197 PRO A O 1
ATOM 1485 N N . GLY A 1 198 ? -25.288 4.535 -1.800 1.00 94.12 198 GLY A N 1
ATOM 1486 C CA . GLY A 1 198 ? -24.673 3.531 -0.921 1.00 94.12 198 GLY A CA 1
ATOM 1487 C C . GLY A 1 198 ? -23.786 4.102 0.192 1.00 94.12 198 GLY A C 1
ATOM 1488 O O . GLY A 1 198 ? -23.370 3.352 1.073 1.00 94.12 198 GLY A O 1
ATOM 1489 N N . GLU A 1 199 ? -23.485 5.409 0.176 1.00 95.69 199 GLU A N 1
ATOM 1490 C CA . GLU A 1 199 ? -22.667 6.061 1.212 1.00 95.69 199 GLU A CA 1
ATOM 1491 C C . GLU A 1 199 ? -23.258 5.862 2.610 1.00 95.69 199 GLU A C 1
ATOM 1493 O O . GLU A 1 199 ? -22.547 5.482 3.539 1.00 95.69 199 GLU A O 1
ATOM 1498 N N . THR A 1 200 ? -24.565 6.081 2.756 1.00 94.50 200 THR A N 1
ATOM 1499 C CA . THR A 1 200 ? -25.228 6.092 4.063 1.00 94.50 200 THR A CA 1
ATOM 1500 C C . THR A 1 200 ? -25.307 4.694 4.675 1.00 94.50 200 THR A C 1
ATOM 1502 O O . THR A 1 200 ? -25.150 4.545 5.887 1.00 94.50 200 THR A O 1
ATOM 1505 N N . GLU A 1 201 ? -25.490 3.656 3.855 1.00 95.88 201 GLU A N 1
ATOM 1506 C CA . GLU A 1 201 ? -25.428 2.261 4.291 1.00 95.88 201 GLU A CA 1
ATOM 1507 C C . GLU A 1 201 ? -24.027 1.899 4.802 1.00 95.88 201 GLU A C 1
ATOM 1509 O O . GLU A 1 201 ? -23.892 1.396 5.919 1.00 95.88 201 GLU A O 1
ATOM 1514 N N . LEU A 1 202 ? -22.979 2.230 4.037 1.00 96.06 202 LEU A N 1
ATOM 1515 C CA . LEU A 1 202 ? -21.588 2.004 4.447 1.00 96.06 202 LEU A CA 1
ATOM 1516 C C . LEU A 1 202 ? -21.245 2.768 5.732 1.00 96.06 202 LEU A C 1
ATOM 1518 O O . LEU A 1 202 ? -20.573 2.243 6.620 1.00 96.06 202 LEU A O 1
ATOM 1522 N N . ARG A 1 203 ? -21.746 3.997 5.867 1.00 95.69 203 ARG A N 1
ATOM 1523 C CA . ARG A 1 203 ? -21.564 4.813 7.068 1.00 95.69 203 ARG A CA 1
ATOM 1524 C C . ARG A 1 203 ? -22.222 4.197 8.299 1.00 95.69 203 ARG A C 1
ATOM 1526 O O . ARG A 1 203 ? -21.593 4.156 9.357 1.00 95.69 203 ARG A O 1
ATOM 1533 N N . ALA A 1 204 ? -23.434 3.661 8.172 1.00 96.31 204 ALA A N 1
ATOM 1534 C CA . ALA A 1 204 ? -24.102 2.957 9.264 1.00 96.31 204 ALA A CA 1
ATOM 1535 C C . ALA A 1 204 ? -23.325 1.701 9.709 1.00 96.31 204 ALA A C 1
ATOM 1537 O O . ALA A 1 204 ? -23.182 1.455 10.909 1.00 96.31 204 ALA A O 1
ATOM 1538 N N . GLU A 1 205 ? -22.769 0.939 8.762 1.00 96.06 205 GLU A N 1
ATOM 1539 C CA . GLU A 1 205 ? -21.910 -0.215 9.062 1.00 96.06 205 GLU A CA 1
ATOM 1540 C C . GLU A 1 205 ? -20.633 0.194 9.808 1.00 96.06 205 GLU A C 1
ATOM 1542 O O . GLU A 1 205 ? -20.242 -0.455 10.783 1.00 96.06 205 GLU A O 1
ATOM 1547 N N . MET A 1 206 ? -19.998 1.297 9.400 1.00 97.25 206 MET A N 1
ATOM 1548 C CA . MET A 1 206 ? -18.826 1.829 10.097 1.00 97.25 206 MET A CA 1
ATOM 1549 C C . MET A 1 206 ? -19.152 2.272 11.525 1.00 97.25 206 MET A C 1
ATOM 1551 O O . MET A 1 206 ? -18.390 1.943 12.433 1.00 97.25 206 MET A O 1
ATOM 1555 N N . ILE A 1 207 ? -20.278 2.960 11.753 1.00 98.06 207 ILE A N 1
ATOM 1556 C CA . ILE A 1 207 ? -20.710 3.360 13.103 1.00 98.06 207 ILE A CA 1
ATOM 1557 C C . ILE A 1 207 ? -20.855 2.124 14.001 1.00 98.06 207 ILE A C 1
ATOM 1559 O O . ILE A 1 207 ? -20.292 2.097 15.095 1.00 98.06 207 ILE A O 1
ATOM 1563 N N . ALA A 1 208 ? -21.517 1.066 13.520 1.00 97.50 208 ALA A N 1
ATOM 1564 C CA . ALA A 1 208 ? -21.638 -0.188 14.266 1.00 97.50 208 ALA A CA 1
ATOM 1565 C C . ALA A 1 208 ? -20.265 -0.827 14.563 1.00 97.50 208 ALA A C 1
ATOM 1567 O O . ALA A 1 208 ? -20.028 -1.332 15.664 1.00 97.50 208 ALA A O 1
ATOM 1568 N N . GLY A 1 209 ? -19.331 -0.769 13.608 1.00 97.00 209 GLY A N 1
ATOM 1569 C CA . GLY A 1 209 ? -17.950 -1.217 13.801 1.00 97.00 209 GLY A CA 1
ATOM 1570 C C . GLY A 1 209 ? -17.213 -0.435 14.894 1.00 97.00 209 GLY A C 1
ATOM 1571 O O . GLY A 1 209 ? -16.559 -1.034 15.751 1.00 97.00 209 GLY A O 1
ATOM 1572 N N . VAL A 1 210 ? -17.359 0.892 14.909 1.00 97.81 210 VAL A N 1
ATOM 1573 C CA . VAL A 1 210 ? -16.781 1.774 15.935 1.00 97.81 210 VAL A CA 1
ATOM 1574 C C . VAL A 1 210 ? -17.352 1.461 17.318 1.00 97.81 210 VAL A C 1
ATOM 1576 O O . VAL A 1 210 ? -16.600 1.343 18.286 1.00 97.81 210 VAL A O 1
ATOM 1579 N N . GLU A 1 211 ? -18.665 1.265 17.422 1.00 97.19 211 GLU A N 1
ATOM 1580 C CA . GLU A 1 211 ? -19.315 0.876 18.678 1.00 97.19 211 GLU A CA 1
ATOM 1581 C C . GLU A 1 211 ? -18.809 -0.473 19.197 1.00 97.19 211 GLU A C 1
ATOM 1583 O O . GLU A 1 211 ? -18.565 -0.617 20.398 1.00 97.19 211 GLU A O 1
ATOM 1588 N N . GLY A 1 212 ? -18.567 -1.433 18.300 1.00 95.62 212 GLY A N 1
ATOM 1589 C CA . GLY A 1 212 ? -17.936 -2.708 18.634 1.00 95.62 212 GLY A CA 1
ATOM 1590 C C . GLY A 1 212 ? -16.539 -2.537 19.238 1.00 95.62 212 GLY A C 1
ATOM 1591 O O . GLY A 1 212 ? -16.242 -3.133 20.277 1.00 95.62 212 GLY A O 1
ATOM 1592 N N . VAL A 1 213 ? -15.696 -1.687 18.638 1.00 94.88 213 VAL A N 1
ATOM 1593 C CA . VAL A 1 213 ? -14.353 -1.369 19.162 1.00 94.88 213 VAL A CA 1
ATOM 1594 C C . VAL A 1 213 ? -14.441 -0.729 20.550 1.00 94.88 213 VAL A C 1
ATOM 1596 O O . VAL A 1 213 ? -13.769 -1.187 21.477 1.00 94.88 213 VAL A O 1
ATOM 1599 N N . LEU A 1 214 ? -15.291 0.287 20.722 1.00 94.88 214 LEU A N 1
ATOM 1600 C CA . LEU A 1 214 ? -15.458 0.994 21.997 1.00 94.88 214 LEU A CA 1
ATOM 1601 C C . LEU A 1 214 ? -15.970 0.066 23.108 1.00 94.88 214 LEU A C 1
ATOM 1603 O O . LEU A 1 214 ? -15.453 0.090 24.226 1.00 94.88 214 LEU A O 1
ATOM 1607 N N . ALA A 1 215 ? -16.940 -0.800 22.805 1.00 92.31 215 ALA A N 1
ATOM 1608 C CA . ALA A 1 215 ? -17.447 -1.786 23.756 1.00 92.31 215 ALA A CA 1
ATOM 1609 C C . ALA A 1 215 ? -16.362 -2.798 24.164 1.00 92.31 215 ALA A C 1
ATOM 1611 O O . ALA A 1 215 ? -16.223 -3.130 25.347 1.00 92.31 215 ALA A O 1
ATOM 1612 N N . ALA A 1 216 ? -15.561 -3.266 23.201 1.00 89.56 216 ALA A N 1
ATOM 1613 C CA . ALA A 1 216 ? -14.466 -4.189 23.465 1.00 89.56 216 ALA A CA 1
ATOM 1614 C C . ALA A 1 216 ? -13.382 -3.545 24.347 1.00 89.56 216 ALA A C 1
ATOM 1616 O O . ALA A 1 216 ? -12.989 -4.151 25.348 1.00 89.56 216 ALA A O 1
ATOM 1617 N N . LEU A 1 217 ? -12.977 -2.303 24.049 1.00 87.94 217 LEU A N 1
ATOM 1618 C CA . LEU A 1 217 ? -12.048 -1.518 24.871 1.00 87.94 217 LEU A CA 1
ATOM 1619 C C . LEU A 1 217 ? -12.567 -1.299 26.292 1.00 87.94 217 LEU A C 1
ATOM 1621 O O . LEU A 1 217 ? -11.840 -1.555 27.251 1.00 87.94 217 LEU A O 1
ATOM 1625 N N . GLY A 1 218 ? -13.829 -0.883 26.440 1.00 85.56 218 GLY A N 1
ATOM 1626 C CA . GLY A 1 218 ? -14.450 -0.662 27.745 1.00 85.56 218 GLY A CA 1
ATOM 1627 C C . GLY A 1 218 ? -14.443 -1.921 28.613 1.00 85.56 218 GLY A C 1
ATOM 1628 O O . GLY A 1 218 ? -14.157 -1.849 29.805 1.00 85.56 218 GLY A O 1
ATOM 1629 N N . SER A 1 219 ? -14.670 -3.091 28.005 1.00 80.94 219 SER A N 1
ATOM 1630 C CA . SER A 1 219 ? -14.603 -4.384 28.703 1.00 80.94 219 SER A CA 1
ATOM 1631 C C . SER A 1 219 ? -13.183 -4.848 29.049 1.00 80.94 219 SER A C 1
ATOM 1633 O O . SER A 1 219 ? -13.021 -5.714 29.906 1.00 80.94 219 SER A O 1
ATOM 1635 N N . ALA A 1 220 ? -12.167 -4.295 28.383 1.00 74.00 220 ALA A N 1
ATOM 1636 C CA . ALA A 1 220 ? -10.758 -4.637 28.568 1.00 74.00 220 ALA A CA 1
ATOM 1637 C C . ALA A 1 220 ? -10.000 -3.619 29.437 1.00 74.00 220 ALA A C 1
ATOM 1639 O O . ALA A 1 220 ? -8.790 -3.766 29.620 1.00 74.00 220 ALA A O 1
ATOM 1640 N N . LYS A 1 221 ? -10.676 -2.579 29.940 1.00 73.06 221 LYS A N 1
ATOM 1641 C CA . LYS A 1 221 ? -10.067 -1.530 30.758 1.00 73.06 221 LYS A CA 1
ATOM 1642 C C . LYS A 1 221 ? -9.622 -2.115 32.109 1.00 73.06 221 LYS A C 1
ATOM 1644 O O . LYS A 1 221 ? -10.439 -2.764 32.766 1.00 73.06 221 LYS A O 1
ATOM 1649 N N . PRO A 1 222 ? -8.363 -1.911 32.539 1.00 66.56 222 PRO A N 1
ATOM 1650 C CA . PRO A 1 222 ? -7.919 -2.369 33.848 1.00 66.56 222 PRO A CA 1
ATOM 1651 C C . PRO A 1 222 ? -8.745 -1.700 34.948 1.00 66.56 222 PRO A C 1
ATOM 1653 O O . PRO A 1 222 ? -9.022 -0.498 34.872 1.00 66.56 222 PRO A O 1
ATOM 1656 N N . GLU A 1 223 ? -9.111 -2.451 35.988 1.00 61.75 223 GLU A N 1
ATOM 1657 C CA . GLU A 1 223 ? -9.620 -1.820 37.203 1.00 61.75 223 GLU A CA 1
ATOM 1658 C C . GLU A 1 223 ? -8.507 -0.950 37.807 1.00 61.75 223 GLU A C 1
ATOM 1660 O O . GLU A 1 223 ? -7.345 -1.375 37.845 1.00 61.75 223 GLU A O 1
ATOM 1665 N N . PRO A 1 224 ? -8.821 0.273 38.272 1.00 57.56 224 PRO A N 1
ATOM 1666 C CA . PRO A 1 224 ? -7.842 1.071 38.988 1.00 57.56 224 PRO A CA 1
ATOM 1667 C C . PRO A 1 224 ? -7.336 0.254 40.182 1.00 57.56 224 PRO A C 1
ATOM 1669 O O . PRO A 1 224 ? -8.149 -0.376 40.868 1.00 57.56 224 PRO A O 1
ATOM 1672 N N . PRO A 1 225 ? -6.015 0.237 40.445 1.00 53.59 225 PRO A N 1
ATOM 1673 C CA . PRO A 1 225 ? -5.490 -0.518 41.568 1.00 53.59 225 PRO A CA 1
ATOM 1674 C C . PRO A 1 225 ? -6.220 -0.080 42.844 1.00 53.59 225 PRO A C 1
ATOM 1676 O O . PRO A 1 225 ? -6.478 1.120 43.014 1.00 53.59 225 PRO A O 1
ATOM 1679 N N . PRO A 1 226 ? -6.571 -1.020 43.744 1.00 49.84 226 PRO A N 1
ATOM 1680 C CA . PRO A 1 226 ? -7.144 -0.653 45.030 1.00 49.84 226 PRO A CA 1
ATOM 1681 C C . PRO A 1 226 ? -6.225 0.384 45.677 1.00 49.84 226 PRO A C 1
ATOM 1683 O O . PRO A 1 226 ? -5.004 0.233 45.607 1.00 49.84 226 PRO A O 1
ATOM 1686 N N . GLN A 1 227 ? -6.795 1.445 46.263 1.00 47.38 227 GLN A N 1
ATOM 1687 C CA . GLN A 1 227 ? -6.035 2.474 46.980 1.00 47.38 227 GLN A CA 1
ATOM 1688 C C . GLN A 1 227 ? -5.250 1.819 48.128 1.00 47.38 227 GLN A C 1
ATOM 1690 O O . GLN A 1 227 ? -5.716 1.739 49.262 1.00 47.38 227 GLN A O 1
ATOM 1695 N N . MET A 1 228 ? -4.056 1.308 47.839 1.00 48.28 228 MET A N 1
ATOM 1696 C CA . MET A 1 228 ? -3.092 0.913 48.847 1.00 48.28 228 MET A CA 1
ATOM 1697 C C . MET A 1 228 ? -2.356 2.177 49.267 1.00 48.28 228 MET A C 1
ATOM 1699 O O . MET A 1 228 ? -1.812 2.899 48.430 1.00 48.28 228 MET A O 1
ATOM 1703 N N . GLY A 1 229 ? -2.358 2.455 50.571 1.00 48.44 229 GLY A N 1
ATOM 1704 C CA . GLY A 1 229 ? -1.567 3.535 51.148 1.00 48.44 229 GLY A CA 1
ATOM 1705 C C . GLY A 1 229 ? -0.121 3.465 50.651 1.00 48.44 229 GLY A C 1
ATOM 1706 O O . GLY A 1 229 ? 0.499 2.402 50.666 1.00 48.44 229 GLY A O 1
ATOM 1707 N N . HIS A 1 230 ? 0.377 4.60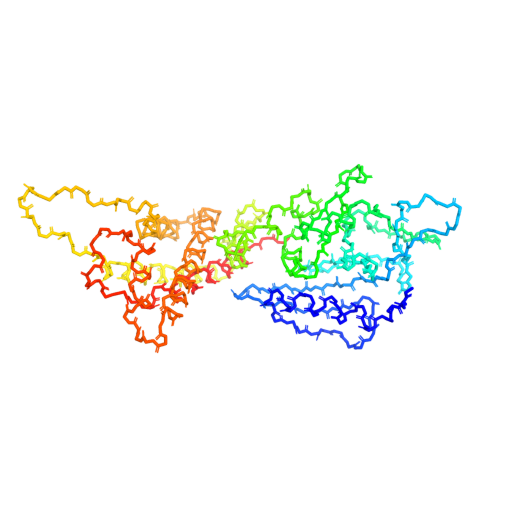4 50.173 1.00 47.12 230 HIS A N 1
ATOM 1708 C CA . HIS A 1 230 ? 1.725 4.783 49.643 1.00 47.12 230 HIS A CA 1
ATOM 1709 C C . HIS A 1 230 ? 2.777 4.189 50.586 1.00 47.12 230 HIS A C 1
ATOM 1711 O O . HIS A 1 230 ? 2.900 4.679 51.703 1.00 47.12 230 HIS A O 1
ATOM 1717 N N . ASN A 1 231 ? 3.535 3.178 50.139 1.00 49.97 231 ASN A N 1
ATOM 1718 C CA . ASN A 1 231 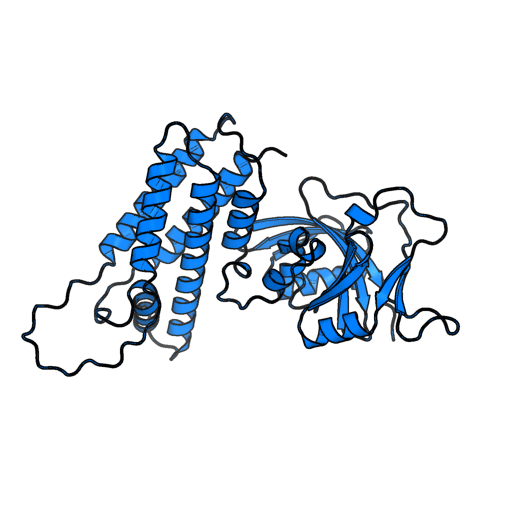? 4.837 2.817 50.728 1.00 49.97 231 ASN A CA 1
ATOM 1719 C C . ASN A 1 231 ? 5.707 1.877 49.867 1.00 49.97 231 ASN A C 1
ATOM 1721 O O . ASN A 1 231 ? 6.662 1.295 50.378 1.00 49.97 231 ASN A O 1
ATOM 1725 N N . LEU A 1 232 ? 5.436 1.730 48.566 1.00 45.38 232 LEU A N 1
ATOM 1726 C CA . LEU A 1 232 ? 6.367 1.042 47.667 1.00 45.38 232 LEU A CA 1
ATOM 1727 C C . LEU A 1 232 ? 7.127 2.071 46.822 1.00 45.38 232 LEU A C 1
ATOM 1729 O O . LEU A 1 232 ? 6.500 3.003 46.311 1.00 45.38 232 LEU A O 1
ATOM 1733 N N . PRO A 1 233 ? 8.462 1.938 46.692 1.00 40.16 233 PRO A N 1
ATOM 1734 C CA . PRO A 1 233 ? 9.224 2.778 45.782 1.00 40.16 233 PRO A CA 1
ATOM 1735 C C . PRO A 1 233 ? 8.716 2.550 44.351 1.00 40.16 233 PRO A C 1
ATOM 1737 O O . PRO A 1 233 ? 8.341 1.419 44.022 1.00 40.16 233 PRO A O 1
ATOM 1740 N N . PRO A 1 234 ? 8.676 3.592 43.503 1.00 39.38 234 PRO A N 1
ATOM 1741 C CA . PRO A 1 234 ? 8.224 3.441 42.129 1.00 39.38 234 PRO A CA 1
ATOM 1742 C C . PRO A 1 234 ? 9.103 2.405 41.422 1.00 39.38 234 PRO A C 1
ATOM 1744 O O . PRO A 1 234 ? 10.328 2.535 41.376 1.00 39.38 234 PRO A O 1
ATOM 1747 N N . GLY A 1 235 ? 8.468 1.344 40.918 1.00 42.09 235 GLY A N 1
ATOM 1748 C CA . GLY A 1 235 ? 9.105 0.421 39.987 1.00 42.09 235 GLY A CA 1
ATOM 1749 C C . GLY A 1 235 ? 9.469 1.146 38.687 1.00 42.09 235 GLY A C 1
ATOM 1750 O O . GLY A 1 235 ? 8.951 2.237 38.435 1.00 42.09 235 GLY A O 1
ATOM 1751 N N . PRO A 1 236 ? 10.364 0.576 37.865 1.00 37.44 236 PRO A N 1
ATOM 1752 C CA . PRO A 1 236 ? 10.725 1.174 36.587 1.00 37.44 236 PRO A CA 1
ATOM 1753 C C . PRO A 1 236 ? 9.463 1.367 35.741 1.00 37.44 236 PRO A C 1
ATOM 1755 O O . PRO A 1 236 ? 8.746 0.409 35.449 1.00 37.44 236 PRO A O 1
ATOM 1758 N N . ILE A 1 237 ? 9.178 2.623 35.400 1.00 39.53 237 ILE A N 1
ATOM 1759 C CA . ILE A 1 237 ? 8.151 2.977 34.427 1.00 39.53 237 ILE A CA 1
ATOM 1760 C C . ILE A 1 237 ? 8.757 2.623 33.076 1.00 39.53 237 ILE A C 1
ATOM 1762 O O . ILE A 1 237 ? 9.570 3.370 32.541 1.00 39.53 237 ILE A O 1
ATOM 1766 N N . ASP A 1 238 ? 8.422 1.446 32.563 1.00 43.91 238 ASP A N 1
ATOM 1767 C CA . ASP A 1 238 ? 8.620 1.172 31.146 1.00 43.91 238 ASP A CA 1
ATOM 1768 C C . ASP A 1 238 ? 7.586 2.036 30.413 1.00 43.91 238 ASP A C 1
ATOM 1770 O O . ASP A 1 238 ? 6.389 1.728 30.413 1.00 43.91 238 ASP A O 1
ATOM 1774 N N . GLU A 1 239 ? 8.045 3.175 29.890 1.00 45.72 239 GLU A N 1
ATOM 1775 C CA . GLU A 1 239 ? 7.296 4.112 29.046 1.00 45.72 239 GLU A CA 1
ATOM 1776 C C . GLU A 1 239 ? 7.013 3.458 27.684 1.00 45.72 239 GLU A C 1
ATOM 1778 O O . GLU A 1 239 ? 7.537 3.858 26.648 1.00 45.72 239 GLU A O 1
ATOM 1783 N N . GLN A 1 240 ? 6.214 2.392 27.671 1.00 51.62 240 GLN A N 1
ATOM 1784 C CA . GLN A 1 240 ? 5.603 1.907 26.439 1.00 51.62 240 GLN A CA 1
ATOM 1785 C C . GLN A 1 240 ? 4.280 2.650 26.215 1.00 51.62 240 GLN A C 1
ATOM 1787 O O . GLN A 1 240 ? 3.536 2.859 27.180 1.00 51.62 240 GLN A O 1
ATOM 1792 N N . PRO A 1 241 ? 3.976 3.072 24.974 1.00 54.22 241 PRO A N 1
ATOM 1793 C CA . PRO A 1 241 ? 2.762 3.822 24.680 1.00 54.22 241 PRO A CA 1
ATOM 1794 C C . PRO A 1 241 ? 1.533 2.982 25.036 1.00 54.22 241 PRO A C 1
ATOM 1796 O O . PRO A 1 241 ? 1.371 1.863 24.554 1.00 54.22 241 PRO A O 1
ATOM 1799 N N . ALA A 1 242 ? 0.666 3.519 25.892 1.00 77.88 242 ALA A N 1
ATOM 1800 C CA . ALA A 1 242 ? -0.640 2.935 26.153 1.00 77.88 242 ALA A CA 1
ATOM 1801 C C . ALA A 1 242 ? -1.561 3.296 24.981 1.00 77.88 242 ALA A C 1
ATOM 1803 O O . ALA A 1 242 ? -2.125 4.387 24.950 1.00 77.88 242 ALA A O 1
ATOM 1804 N N . LEU A 1 243 ? -1.705 2.392 24.008 1.00 87.62 243 LEU A N 1
ATOM 1805 C CA . LEU A 1 243 ? -2.534 2.639 22.823 1.00 87.62 243 LEU A CA 1
ATOM 1806 C C . LEU A 1 243 ? -4.031 2.766 23.150 1.00 87.62 243 LEU A C 1
ATOM 1808 O O . LEU A 1 243 ? -4.766 3.388 22.397 1.00 87.62 243 LEU A O 1
ATOM 1812 N N . GLY A 1 244 ? -4.509 2.193 24.255 1.00 88.81 244 GLY A N 1
ATOM 1813 C CA . GLY A 1 244 ? -5.927 2.115 24.616 1.00 88.81 244 GLY A CA 1
ATOM 1814 C C . GLY A 1 244 ? -6.640 3.471 24.623 1.00 88.81 244 GLY A C 1
ATOM 1815 O O . GLY A 1 244 ? -7.625 3.613 23.899 1.00 88.81 244 GLY A O 1
ATOM 1816 N N . PRO A 1 245 ? -6.151 4.478 25.371 1.00 89.44 245 PRO A N 1
ATOM 1817 C CA . PRO A 1 245 ? -6.704 5.831 25.343 1.00 89.44 245 PRO A CA 1
ATOM 1818 C C . PRO A 1 245 ? -6.684 6.488 23.956 1.00 89.44 245 PRO A C 1
ATOM 1820 O O . PRO A 1 245 ? -7.634 7.177 23.597 1.00 89.44 245 PRO A O 1
ATOM 1823 N N . GLU A 1 246 ? -5.634 6.268 23.162 1.00 93.06 246 GLU A N 1
ATOM 1824 C CA . GLU A 1 246 ? -5.526 6.834 21.811 1.00 93.06 246 GLU A CA 1
ATOM 1825 C C . GLU A 1 246 ? -6.497 6.157 20.830 1.00 93.06 246 GLU A C 1
ATOM 1827 O O . GLU A 1 246 ? -7.148 6.834 20.036 1.00 93.06 246 GLU A O 1
ATOM 1832 N N . ILE A 1 247 ? -6.665 4.833 20.925 1.00 95.06 247 ILE A N 1
ATOM 1833 C CA . ILE A 1 247 ? -7.666 4.066 20.170 1.00 95.06 247 ILE A CA 1
ATOM 1834 C C . ILE A 1 247 ? -9.074 4.527 20.558 1.00 95.06 247 ILE A C 1
ATOM 1836 O O . ILE A 1 247 ? -9.904 4.738 19.677 1.00 95.06 247 ILE A O 1
ATOM 1840 N N . GLU A 1 248 ? -9.348 4.715 21.852 1.00 95.19 248 GLU A N 1
ATOM 1841 C CA . GLU A 1 248 ? -10.636 5.222 22.335 1.00 95.19 248 GLU A CA 1
ATOM 1842 C C . GLU A 1 248 ? -10.926 6.622 21.773 1.00 95.19 248 GLU A C 1
ATOM 1844 O O . GLU A 1 248 ? -12.010 6.849 21.234 1.00 95.19 248 GLU A O 1
ATOM 1849 N N . ALA A 1 249 ? -9.951 7.535 21.823 1.00 96.31 249 ALA A N 1
ATOM 1850 C CA . ALA A 1 249 ? -10.087 8.887 21.287 1.00 96.31 249 ALA A CA 1
ATOM 1851 C C . ALA A 1 249 ? -10.316 8.891 19.765 1.00 96.31 249 ALA A C 1
ATOM 1853 O O . ALA A 1 249 ? -11.234 9.556 19.284 1.00 96.31 249 ALA A O 1
ATOM 1854 N N . ALA A 1 250 ? -9.537 8.113 19.008 1.00 97.62 250 ALA A N 1
ATOM 1855 C CA . ALA A 1 250 ? -9.689 8.000 17.559 1.00 97.62 250 ALA A CA 1
ATOM 1856 C C . ALA A 1 250 ? -11.040 7.376 17.169 1.00 97.62 250 ALA A C 1
ATOM 1858 O O . ALA A 1 250 ? -11.710 7.864 16.261 1.00 97.62 250 ALA A O 1
ATOM 1859 N N . ALA A 1 251 ? -11.487 6.338 17.881 1.00 98.00 251 ALA A N 1
ATOM 1860 C CA . ALA A 1 251 ? -12.795 5.727 17.664 1.00 98.00 251 ALA A CA 1
ATOM 1861 C C . ALA A 1 251 ? -13.942 6.712 17.965 1.00 98.00 251 ALA A C 1
ATOM 1863 O O . ALA A 1 251 ? -14.877 6.823 17.175 1.00 98.00 251 ALA A O 1
ATOM 1864 N N . GLN A 1 252 ? -13.860 7.478 19.058 1.00 97.94 252 GLN A N 1
ATOM 1865 C CA . GLN A 1 252 ? -14.849 8.518 19.372 1.00 97.94 252 GLN A CA 1
ATOM 1866 C C . GLN A 1 252 ? -14.870 9.636 18.324 1.00 97.94 252 GLN A C 1
ATOM 1868 O O . GLN A 1 252 ? -15.951 10.080 17.940 1.00 97.94 252 GLN A O 1
ATOM 1873 N N . GLN A 1 253 ? -13.702 10.053 17.825 1.00 97.94 253 GLN A N 1
ATOM 1874 C CA . GLN A 1 253 ? -13.606 11.028 16.740 1.00 97.94 253 GLN A CA 1
ATOM 1875 C C . GLN A 1 253 ? -14.311 10.516 15.481 1.00 97.94 253 GLN A C 1
ATOM 1877 O O . GLN A 1 253 ? -15.157 11.218 14.937 1.00 97.94 253 GLN A O 1
ATOM 1882 N N . ILE A 1 254 ? -14.022 9.282 15.050 1.00 98.19 254 ILE A N 1
ATOM 1883 C CA . ILE A 1 254 ? -14.681 8.683 13.881 1.00 98.19 254 ILE A CA 1
ATOM 1884 C C . ILE A 1 254 ? -16.192 8.637 14.091 1.00 98.19 254 ILE A C 1
ATOM 1886 O O . ILE A 1 254 ? -16.929 9.063 13.210 1.00 98.19 254 ILE A O 1
ATOM 1890 N N . LYS A 1 255 ? -16.668 8.170 15.252 1.00 98.12 255 LYS A N 1
ATOM 1891 C CA . LYS A 1 255 ? -18.107 8.134 15.544 1.00 98.12 255 LYS A CA 1
ATOM 1892 C C . LYS A 1 255 ? -18.746 9.517 15.402 1.00 98.12 255 LYS A C 1
ATOM 1894 O O . LYS A 1 255 ? -19.735 9.649 14.692 1.00 98.12 255 LYS A O 1
ATOM 1899 N N . SER A 1 256 ? -18.150 10.533 16.029 1.00 97.56 256 SER A N 1
ATOM 1900 C CA . SER A 1 256 ? -18.658 11.906 15.987 1.00 97.56 256 SER A CA 1
ATOM 1901 C C . SER A 1 256 ? -18.703 12.473 14.569 1.00 97.56 256 SER A C 1
ATOM 1903 O O . SER A 1 256 ? -19.649 13.180 14.236 1.00 97.56 256 SER A O 1
ATOM 1905 N N . GLU A 1 257 ? -17.693 12.190 13.744 1.00 97.62 257 GLU A N 1
ATOM 1906 C CA . GLU A 1 257 ? -17.683 12.615 12.342 1.00 97.62 257 GLU A CA 1
ATOM 1907 C C . GLU A 1 257 ? -18.779 11.899 11.551 1.00 97.62 257 GLU A C 1
ATOM 1909 O O . GLU A 1 257 ? -19.569 12.545 10.873 1.00 97.62 257 GLU A O 1
ATOM 1914 N N . LEU A 1 258 ? -18.885 10.573 11.674 1.00 96.69 258 LEU A N 1
ATOM 1915 C CA . LEU A 1 258 ? -19.857 9.778 10.919 1.00 96.69 258 LEU A CA 1
ATOM 1916 C C . LEU A 1 258 ? -21.317 10.082 11.287 1.00 96.69 258 LEU A C 1
ATOM 1918 O O . LEU A 1 258 ? -22.196 9.955 10.434 1.00 96.69 258 LEU A O 1
ATOM 1922 N N . GLU A 1 259 ? -21.584 10.493 12.526 1.00 96.25 259 GLU A N 1
ATOM 1923 C CA . GLU A 1 259 ? -22.915 10.925 12.977 1.00 96.25 259 GLU A CA 1
ATOM 1924 C C . GLU A 1 259 ? -23.289 12.337 12.488 1.00 96.25 259 GLU A C 1
ATOM 1926 O O . GLU A 1 259 ? -24.451 12.729 12.592 1.00 96.25 259 GLU A O 1
ATOM 1931 N N . SER A 1 260 ? -22.338 13.096 11.934 1.00 95.38 260 SER A N 1
ATOM 1932 C CA . SER A 1 260 ? -22.589 14.406 11.328 1.00 95.38 260 SER A CA 1
ATOM 1933 C C . SER A 1 260 ? -23.364 14.287 10.010 1.00 95.38 260 SER A C 1
ATOM 1935 O O . SER A 1 260 ? -23.214 13.326 9.253 1.00 95.38 260 SER A O 1
ATOM 1937 N N . ASP A 1 261 ? -24.147 15.317 9.680 1.00 90.06 261 ASP A N 1
ATOM 1938 C CA . ASP A 1 261 ? -24.798 15.443 8.367 1.00 90.06 261 ASP A CA 1
ATOM 1939 C C . ASP A 1 261 ? -23.773 15.623 7.231 1.00 90.06 261 ASP A C 1
ATOM 1941 O O . ASP A 1 261 ? -24.045 15.280 6.081 1.00 90.06 261 ASP A O 1
ATOM 1945 N N . SER A 1 262 ? -22.587 16.149 7.553 1.00 91.19 262 SER A N 1
ATOM 1946 C CA . SER A 1 262 ? -21.481 16.373 6.618 1.00 91.19 262 SER A CA 1
ATOM 1947 C C . SER A 1 262 ? -20.152 15.918 7.244 1.00 91.19 262 SER A C 1
ATOM 1949 O O . SER A 1 262 ? -19.415 16.764 7.762 1.00 91.19 262 SER A O 1
ATOM 1951 N N . PRO A 1 263 ? -19.860 14.603 7.266 1.00 94.81 263 PRO A N 1
ATOM 1952 C CA . PRO A 1 263 ? -18.620 14.065 7.830 1.00 94.81 263 PRO A CA 1
ATOM 1953 C C . PRO A 1 263 ? -17.378 14.591 7.100 1.00 94.81 263 PRO A C 1
ATOM 1955 O O . PRO A 1 263 ? -17.356 14.650 5.869 1.00 94.81 263 PRO A O 1
ATOM 1958 N N . ASP A 1 264 ? -16.302 14.890 7.833 1.00 97.38 264 ASP A N 1
ATOM 1959 C CA . ASP A 1 264 ? -14.987 15.094 7.218 1.00 97.38 264 ASP A CA 1
ATOM 1960 C C . ASP A 1 264 ? -14.329 13.734 6.919 1.00 97.38 264 ASP A C 1
ATOM 1962 O O . ASP A 1 264 ? -13.720 13.093 7.782 1.00 97.38 264 ASP A O 1
ATOM 1966 N N . ALA A 1 265 ? -14.415 13.298 5.659 1.00 97.44 265 ALA A N 1
ATOM 1967 C CA . ALA A 1 265 ? -13.810 12.050 5.194 1.00 97.44 265 ALA A CA 1
ATOM 1968 C C . ALA A 1 265 ? -12.289 11.981 5.424 1.00 97.44 265 ALA A C 1
ATOM 1970 O O . ALA A 1 265 ? -11.758 10.902 5.698 1.00 97.44 265 ALA A O 1
ATOM 1971 N N . ARG A 1 266 ? -11.575 13.116 5.389 1.00 97.94 266 ARG A N 1
ATOM 1972 C CA . ARG A 1 266 ? -10.130 13.149 5.668 1.00 97.94 266 ARG A CA 1
ATOM 1973 C C . ARG A 1 266 ? -9.860 12.904 7.148 1.00 97.94 266 ARG A C 1
ATOM 1975 O O . ARG A 1 266 ? -8.918 12.189 7.492 1.00 97.94 266 ARG A O 1
ATOM 1982 N N . ALA A 1 267 ? -10.672 13.488 8.029 1.00 97.88 267 ALA A N 1
ATOM 1983 C CA . ALA A 1 267 ? -10.571 13.263 9.470 1.00 97.88 267 ALA A CA 1
ATOM 1984 C C . ALA A 1 267 ? -10.865 11.798 9.828 1.00 97.88 267 ALA A C 1
ATOM 1986 O O . ALA A 1 267 ? -10.066 11.173 10.530 1.00 97.88 267 ALA A O 1
ATOM 1987 N N . VAL A 1 268 ? -11.945 11.232 9.273 1.00 98.19 268 VAL A N 1
ATOM 1988 C CA . VAL A 1 268 ? -12.289 9.807 9.416 1.00 98.19 268 VAL A CA 1
ATOM 1989 C C . VAL A 1 268 ? -11.154 8.919 8.911 1.00 98.19 268 VAL A C 1
ATOM 1991 O O . VAL A 1 268 ? -10.737 7.999 9.613 1.00 98.19 268 VAL A O 1
ATOM 1994 N N . GLY A 1 269 ? -10.608 9.213 7.729 1.00 98.00 269 GLY A N 1
ATOM 1995 C CA . GLY A 1 269 ? -9.511 8.451 7.143 1.00 98.00 269 GLY A CA 1
ATOM 1996 C C . GLY A 1 269 ? -8.244 8.477 7.998 1.00 98.00 269 GLY A C 1
ATOM 1997 O O . GLY A 1 269 ? -7.705 7.422 8.319 1.00 98.00 269 GLY A O 1
ATOM 1998 N N . ARG A 1 270 ? -7.790 9.646 8.462 1.00 98.06 270 ARG A N 1
ATOM 1999 C CA . ARG A 1 270 ? -6.585 9.739 9.311 1.00 98.06 270 ARG A CA 1
ATOM 2000 C C . ARG A 1 270 ? -6.733 8.994 10.638 1.00 98.06 270 ARG A C 1
ATOM 2002 O O . ARG A 1 270 ? -5.824 8.261 11.028 1.00 98.06 270 ARG A O 1
ATOM 2009 N N . ALA A 1 271 ? -7.882 9.122 11.301 1.00 97.94 271 ALA A N 1
ATOM 2010 C CA . ALA A 1 271 ? -8.170 8.350 12.507 1.00 97.94 271 ALA A CA 1
ATOM 2011 C C . ALA A 1 271 ? -8.264 6.841 12.202 1.00 97.94 271 ALA A C 1
ATOM 2013 O O . ALA A 1 271 ? -7.725 6.019 12.940 1.00 97.94 271 ALA A O 1
ATOM 2014 N N . GLY A 1 272 ? -8.876 6.465 11.076 1.00 97.75 272 GLY A N 1
ATOM 2015 C CA . GLY A 1 272 ? -8.972 5.081 10.614 1.00 97.75 272 GLY A CA 1
ATOM 2016 C C . GLY A 1 272 ? -7.618 4.442 10.306 1.00 97.75 272 GLY A C 1
ATOM 2017 O O . GLY A 1 272 ? -7.388 3.290 10.672 1.00 97.75 272 GLY A O 1
ATOM 2018 N N . ALA A 1 273 ? -6.698 5.193 9.697 1.00 97.62 273 ALA A N 1
ATOM 2019 C CA . ALA A 1 273 ? -5.330 4.755 9.438 1.00 97.62 273 ALA A CA 1
ATOM 2020 C C . ALA A 1 273 ? -4.594 4.445 10.748 1.00 97.62 273 ALA A C 1
ATOM 2022 O O . ALA A 1 273 ? -3.972 3.389 10.876 1.00 97.62 273 ALA A O 1
ATOM 2023 N N . PHE A 1 274 ? -4.735 5.318 11.751 1.00 97.19 274 PHE A N 1
ATOM 2024 C CA . PHE A 1 274 ? -4.211 5.063 13.091 1.00 97.19 274 PHE A CA 1
ATOM 2025 C C . PHE A 1 274 ? -4.808 3.787 13.706 1.00 97.19 274 PHE A C 1
ATOM 2027 O O . PHE A 1 274 ? -4.056 2.938 14.181 1.00 97.19 274 PHE A O 1
ATOM 2034 N N . LEU A 1 275 ? -6.132 3.598 13.656 1.00 97.19 275 LEU A N 1
ATOM 2035 C CA . LEU A 1 275 ? -6.780 2.396 14.201 1.00 97.19 275 LEU A CA 1
ATOM 2036 C C . LEU A 1 275 ? -6.325 1.107 13.501 1.00 97.19 275 LEU A C 1
ATOM 2038 O O . LEU A 1 275 ? -6.074 0.096 14.164 1.00 97.19 275 LEU A O 1
ATOM 2042 N N . ALA A 1 276 ? -6.183 1.136 12.173 1.00 96.69 276 ALA A N 1
ATOM 2043 C CA . ALA A 1 276 ? -5.677 0.008 11.397 1.00 96.69 276 ALA A CA 1
ATOM 2044 C C . ALA A 1 276 ? -4.248 -0.363 11.823 1.00 96.69 276 ALA A C 1
ATOM 2046 O O . ALA A 1 276 ? -3.966 -1.544 12.071 1.00 96.69 276 ALA A O 1
ATOM 2047 N N . TRP A 1 277 ? -3.377 0.639 11.967 1.00 95.94 277 TRP A N 1
ATOM 2048 C CA . TRP A 1 277 ? -2.009 0.466 12.448 1.00 95.94 277 TRP A CA 1
ATOM 2049 C C . TRP A 1 277 ? -1.964 -0.047 13.893 1.00 95.94 277 TRP A C 1
ATOM 2051 O O . TRP A 1 277 ? -1.262 -1.017 14.176 1.00 95.94 277 TRP A O 1
ATOM 2061 N N . ALA A 1 278 ? -2.762 0.515 14.800 1.00 93.81 278 ALA A N 1
ATOM 2062 C CA . ALA A 1 278 ? -2.839 0.051 16.182 1.00 93.81 278 ALA A CA 1
ATOM 2063 C C . ALA A 1 278 ? -3.249 -1.432 16.249 1.00 93.81 278 ALA A C 1
ATOM 2065 O O . ALA A 1 278 ? -2.644 -2.222 16.977 1.00 93.81 278 ALA A O 1
ATOM 2066 N N . GLY A 1 279 ? -4.204 -1.852 15.409 1.00 93.44 279 GLY A N 1
ATOM 2067 C CA . GLY A 1 279 ? -4.561 -3.262 15.238 1.00 93.44 279 GLY A CA 1
ATOM 2068 C C . GLY A 1 279 ? -3.375 -4.133 14.800 1.00 93.44 279 GLY A C 1
ATOM 2069 O O . GLY A 1 279 ? -3.186 -5.227 15.335 1.00 93.44 279 GLY A O 1
ATOM 2070 N N . LYS A 1 280 ? -2.532 -3.642 13.881 1.00 92.38 280 LYS A N 1
ATOM 2071 C CA . LYS A 1 280 ? -1.302 -4.325 13.446 1.00 92.38 280 LYS A CA 1
ATOM 2072 C C . LYS A 1 280 ? -0.285 -4.455 14.583 1.00 92.38 280 LYS A C 1
ATOM 2074 O O . LYS A 1 280 ? 0.265 -5.541 14.771 1.00 92.38 280 LYS A O 1
ATOM 2079 N N . ILE A 1 281 ? -0.063 -3.402 15.368 1.00 90.31 281 ILE A N 1
ATOM 2080 C CA . ILE A 1 281 ? 0.849 -3.440 16.523 1.00 90.31 281 ILE A CA 1
ATOM 2081 C C . ILE A 1 281 ? 0.383 -4.463 17.561 1.00 90.31 281 ILE A C 1
ATOM 2083 O O . ILE A 1 281 ? 1.169 -5.300 18.005 1.00 90.31 281 ILE A O 1
ATOM 2087 N N . LEU A 1 282 ? -0.910 -4.475 17.889 1.00 88.38 282 LEU A N 1
ATOM 2088 C CA . LEU A 1 282 ? -1.477 -5.461 18.812 1.00 88.38 282 LEU A CA 1
ATOM 2089 C C . LEU A 1 282 ? -1.370 -6.894 18.261 1.00 88.38 282 LEU A C 1
ATOM 2091 O O . LEU A 1 282 ? -1.115 -7.833 19.017 1.00 88.38 282 LEU A O 1
ATOM 2095 N N . GLN A 1 283 ? -1.501 -7.078 16.943 1.00 88.19 283 GLN A N 1
ATOM 2096 C CA . GLN A 1 283 ? -1.271 -8.367 16.290 1.00 88.19 283 GLN A CA 1
ATOM 2097 C C . GLN A 1 283 ? 0.193 -8.824 16.409 1.00 88.19 283 GLN A C 1
ATOM 2099 O O . GLN A 1 283 ? 0.434 -10.003 16.674 1.00 88.19 283 GLN A O 1
ATOM 2104 N N . ILE A 1 284 ? 1.168 -7.922 16.241 1.00 86.19 284 ILE A N 1
ATOM 2105 C CA . ILE A 1 284 ? 2.594 -8.231 16.440 1.00 86.19 284 ILE A CA 1
ATOM 2106 C C . ILE A 1 284 ? 2.839 -8.632 17.897 1.00 86.19 284 ILE A C 1
ATOM 2108 O O . ILE A 1 284 ? 3.377 -9.711 18.139 1.00 86.19 284 ILE A O 1
ATOM 2112 N N . ALA A 1 285 ? 2.351 -7.845 18.862 1.00 82.44 285 ALA A N 1
ATOM 2113 C CA . ALA A 1 285 ? 2.480 -8.153 20.287 1.00 82.44 285 ALA A CA 1
ATOM 2114 C C . ALA A 1 285 ? 1.898 -9.538 20.634 1.00 82.44 285 ALA A C 1
ATOM 2116 O O . ALA A 1 285 ? 2.514 -10.322 21.362 1.00 82.44 285 ALA A O 1
ATOM 2117 N N . LYS A 1 286 ? 0.746 -9.894 20.046 1.00 81.38 286 LYS A N 1
ATOM 2118 C CA . LYS A 1 286 ? 0.146 -11.233 20.167 1.00 81.38 286 LYS A CA 1
ATOM 2119 C C . LYS A 1 286 ? 1.085 -12.332 19.660 1.00 81.38 286 LYS A C 1
ATOM 2121 O O . LYS A 1 286 ? 1.234 -13.366 20.312 1.00 81.38 286 LYS A O 1
ATOM 2126 N N . GLN A 1 287 ? 1.691 -12.131 18.490 1.00 82.94 287 GLN A N 1
ATOM 2127 C CA . GLN A 1 287 ? 2.603 -13.098 17.874 1.00 82.94 287 GLN A CA 1
ATOM 2128 C C . GLN A 1 287 ? 3.906 -13.245 18.662 1.00 82.94 287 GLN A C 1
ATOM 2130 O O . GLN A 1 287 ? 4.408 -14.358 18.799 1.00 82.94 287 GLN A O 1
ATOM 2135 N N . GLU A 1 288 ? 4.454 -12.152 19.187 1.00 80.25 288 GLU A N 1
ATOM 2136 C CA . GLU A 1 288 ? 5.646 -12.177 20.034 1.00 80.25 288 GLU A CA 1
ATOM 2137 C C . GLU A 1 288 ? 5.390 -12.927 21.336 1.00 80.25 288 GLU A C 1
ATOM 2139 O O . GLU A 1 288 ? 6.123 -13.866 21.645 1.00 80.25 288 GLU A O 1
ATOM 2144 N N . GLY A 1 289 ? 4.296 -12.619 22.038 1.00 71.12 289 GLY A N 1
ATOM 2145 C CA . GLY A 1 289 ? 3.928 -13.350 23.249 1.00 71.12 289 GLY A CA 1
ATOM 2146 C C . GLY A 1 289 ? 3.702 -14.847 22.996 1.00 71.12 289 GLY A C 1
ATOM 2147 O O . GLY A 1 289 ? 4.075 -15.676 23.824 1.00 71.12 289 GLY A O 1
ATOM 2148 N N . ALA A 1 290 ? 3.182 -15.226 21.823 1.00 73.88 290 ALA A N 1
ATOM 2149 C CA . ALA A 1 290 ? 3.043 -16.632 21.436 1.00 73.88 290 ALA A CA 1
ATOM 2150 C C . ALA A 1 290 ? 4.393 -17.352 21.212 1.00 73.88 290 ALA A C 1
ATOM 2152 O O . ALA A 1 290 ? 4.477 -18.565 21.411 1.00 73.88 290 ALA A O 1
ATOM 2153 N N . LYS A 1 291 ? 5.455 -16.629 20.822 1.00 75.31 291 LYS A N 1
ATOM 2154 C CA . LYS A 1 291 ? 6.799 -17.190 20.576 1.00 75.31 291 LYS A CA 1
ATOM 2155 C C . LYS A 1 291 ? 7.600 -17.430 21.855 1.00 75.31 291 LYS A C 1
ATOM 2157 O O . LYS A 1 291 ? 8.522 -18.239 21.836 1.00 75.31 291 LYS A O 1
ATOM 2162 N N . VAL A 1 292 ? 7.271 -16.749 22.954 1.00 64.38 292 VAL A N 1
ATOM 2163 C CA . VAL A 1 292 ? 8.143 -16.663 24.135 1.00 64.38 292 VAL A CA 1
ATOM 2164 C C . VAL A 1 292 ? 8.339 -17.990 24.878 1.00 64.38 292 VAL A C 1
ATOM 2166 O O . VAL A 1 292 ? 9.293 -18.053 25.639 1.00 64.38 292 VAL A O 1
ATOM 2169 N N . LEU A 1 293 ? 7.566 -19.073 24.653 1.00 52.34 293 LEU A N 1
ATOM 2170 C CA . LEU A 1 293 ? 7.863 -20.385 25.285 1.00 52.34 293 LEU A CA 1
ATOM 2171 C C . LEU A 1 293 ? 7.075 -21.625 24.783 1.00 52.34 293 LEU A C 1
ATOM 2173 O O . LEU A 1 293 ? 6.910 -22.570 25.553 1.00 52.34 293 LEU A O 1
ATOM 2177 N N . GLU A 1 294 ? 6.528 -21.662 23.555 1.00 53.06 294 GLU A N 1
ATOM 2178 C CA . GLU A 1 294 ? 5.599 -22.743 23.113 1.00 53.06 294 GLU A CA 1
ATOM 2179 C C . GLU A 1 294 ? 4.434 -23.008 24.113 1.00 53.06 294 GLU A C 1
ATOM 2181 O O . GLU A 1 294 ? 3.808 -24.070 24.111 1.00 53.06 294 GLU A O 1
ATOM 2186 N N . LYS A 1 295 ? 4.110 -22.047 25.000 1.00 49.09 295 LYS A N 1
ATOM 2187 C CA . LYS A 1 295 ? 3.117 -22.215 26.071 1.00 49.09 295 LYS A CA 1
ATOM 2188 C C . LYS A 1 295 ? 2.176 -21.022 26.252 1.00 49.09 295 LYS A C 1
ATOM 2190 O O . LYS A 1 295 ? 2.588 -19.914 26.565 1.00 49.09 295 LYS A O 1
ATOM 2195 N N . SER A 1 296 ? 0.889 -21.385 26.214 1.00 59.41 296 SER A N 1
ATOM 2196 C CA . SER A 1 296 ? -0.331 -20.735 26.727 1.00 59.41 296 SER A CA 1
ATOM 2197 C C . SER A 1 296 ? -0.733 -19.364 26.165 1.00 59.41 296 SER A C 1
ATOM 2199 O O . SER A 1 296 ? 0.050 -18.424 26.108 1.00 59.41 296 SER A O 1
ATOM 2201 N N . LYS A 1 297 ? -2.028 -19.238 25.837 1.00 66.31 297 LYS A N 1
ATOM 2202 C CA . LYS A 1 297 ? -2.701 -17.995 25.409 1.00 66.31 297 LYS A CA 1
ATOM 2203 C C . LYS A 1 297 ? -2.515 -16.828 26.391 1.00 66.31 297 LYS A C 1
ATOM 2205 O O . LYS A 1 297 ? -2.695 -15.679 26.007 1.00 66.31 297 LYS A O 1
ATOM 2210 N N . ASP A 1 298 ? -2.151 -17.118 27.635 1.00 71.56 298 ASP A N 1
ATOM 2211 C CA . ASP A 1 298 ? -2.032 -16.136 28.710 1.00 71.56 298 ASP A CA 1
ATOM 2212 C C . ASP A 1 298 ? -0.815 -15.217 28.544 1.00 71.56 298 ASP A C 1
ATOM 2214 O O . ASP A 1 298 ? -0.936 -14.017 28.769 1.00 71.56 298 ASP A O 1
ATOM 2218 N N . VAL A 1 299 ? 0.313 -15.721 28.027 1.00 70.94 299 VAL A N 1
ATOM 2219 C CA . VAL A 1 299 ? 1.492 -14.881 27.736 1.00 70.94 299 VAL A CA 1
ATOM 2220 C C . VAL A 1 299 ? 1.206 -13.934 26.568 1.00 70.94 299 VAL A C 1
ATOM 2222 O O . VAL A 1 299 ? 1.504 -12.747 26.639 1.00 70.94 299 VAL A O 1
ATOM 2225 N N . ALA A 1 300 ? 0.546 -14.418 25.510 1.00 70.69 300 ALA A N 1
ATOM 2226 C CA . ALA A 1 300 ? 0.115 -13.563 24.401 1.00 70.69 300 ALA A CA 1
ATOM 2227 C C . ALA A 1 300 ? -0.832 -12.443 24.869 1.00 70.69 300 ALA A C 1
ATOM 2229 O O . ALA A 1 300 ? -0.709 -11.303 24.422 1.00 70.69 300 ALA A O 1
ATOM 2230 N N . ARG A 1 301 ? -1.744 -12.747 25.802 1.00 72.25 301 ARG A N 1
ATOM 2231 C CA . ARG A 1 301 ? -2.621 -11.747 26.430 1.00 72.25 301 ARG A CA 1
ATOM 2232 C C . ARG A 1 301 ? -1.843 -10.717 27.238 1.00 72.25 301 ARG A C 1
ATOM 2234 O O . ARG A 1 301 ? -2.176 -9.543 27.153 1.00 72.25 301 ARG A O 1
ATOM 2241 N N . GLU A 1 302 ? -0.809 -11.126 27.967 1.00 73.12 302 GLU A N 1
ATOM 2242 C CA . GLU A 1 302 ? 0.028 -10.209 28.746 1.00 73.12 302 GLU A CA 1
ATOM 2243 C C . GLU A 1 302 ? 0.776 -9.207 27.852 1.00 73.12 302 GLU A C 1
ATOM 2245 O O . GLU A 1 302 ? 0.772 -8.011 28.135 1.00 73.12 302 GLU A O 1
ATOM 2250 N N . TYR A 1 303 ? 1.365 -9.664 26.741 1.00 74.69 303 TYR A N 1
ATOM 2251 C CA . TYR A 1 303 ? 2.037 -8.781 25.775 1.00 74.69 303 TYR A CA 1
ATOM 2252 C C . TYR A 1 303 ? 1.062 -7.796 25.121 1.00 74.69 303 TYR A C 1
ATOM 2254 O O . TYR A 1 303 ? 1.357 -6.606 25.030 1.00 74.69 303 TYR A O 1
ATOM 2262 N N . MET A 1 304 ? -0.125 -8.264 24.720 1.00 75.75 304 MET A N 1
ATOM 2263 C CA . MET A 1 304 ? -1.170 -7.378 24.196 1.00 75.75 304 MET A CA 1
ATOM 2264 C C . MET A 1 304 ? -1.655 -6.375 25.249 1.00 75.75 304 MET A C 1
ATOM 2266 O O . MET A 1 304 ? -1.840 -5.205 24.931 1.00 75.75 304 MET A O 1
ATOM 2270 N N . ALA A 1 305 ? -1.840 -6.802 26.501 1.00 75.06 305 ALA A N 1
ATOM 2271 C CA . ALA A 1 305 ? -2.254 -5.916 27.585 1.00 75.06 305 ALA A CA 1
ATOM 2272 C C . ALA A 1 305 ? -1.205 -4.830 27.860 1.00 75.06 305 ALA A C 1
ATOM 2274 O O . ALA A 1 305 ? -1.577 -3.675 28.050 1.00 75.06 305 ALA A O 1
ATOM 2275 N N . LYS A 1 306 ? 0.090 -5.175 27.815 1.00 76.06 306 LYS A N 1
ATOM 2276 C CA . LYS A 1 306 ? 1.195 -4.207 27.919 1.00 76.06 306 LYS A CA 1
ATOM 2277 C C . LYS A 1 306 ? 1.177 -3.199 26.772 1.00 76.06 306 LYS A C 1
ATOM 2279 O O . LYS A 1 306 ? 1.251 -2.005 27.033 1.00 76.06 306 LYS A O 1
ATOM 2284 N N . ALA A 1 307 ? 1.003 -3.659 25.534 1.00 78.06 307 ALA A N 1
ATOM 2285 C CA . ALA A 1 307 ? 0.906 -2.775 24.371 1.00 78.06 307 ALA A CA 1
ATOM 2286 C C . ALA A 1 307 ? -0.344 -1.871 24.403 1.00 78.06 307 ALA A C 1
ATOM 2288 O O . ALA A 1 307 ? -0.311 -0.743 23.921 1.00 78.06 307 ALA A O 1
ATOM 2289 N N . LEU A 1 308 ? -1.459 -2.348 24.966 1.00 79.75 308 LEU A N 1
ATOM 2290 C CA . LEU A 1 308 ? -2.699 -1.575 25.023 1.00 79.75 308 LEU A CA 1
ATOM 2291 C C . LEU A 1 308 ? -2.722 -0.574 26.186 1.00 79.75 308 LEU A C 1
ATOM 2293 O O . LEU A 1 308 ? -3.141 0.561 26.000 1.00 79.75 308 LEU A O 1
ATOM 2297 N N . TRP A 1 309 ? -2.301 -0.969 27.386 1.00 77.94 309 TRP A N 1
ATOM 2298 C CA . TRP A 1 309 ? -2.520 -0.177 28.605 1.00 77.94 309 TRP A CA 1
ATOM 2299 C C . TRP A 1 309 ? -1.236 0.235 29.334 1.00 77.94 309 TRP A C 1
ATOM 2301 O O . TRP A 1 309 ? -1.308 0.966 30.319 1.00 77.94 309 TRP A O 1
ATOM 2311 N N . GLY A 1 310 ? -0.066 -0.195 28.861 1.00 72.56 310 GLY A N 1
ATOM 2312 C CA . GLY A 1 310 ? 1.211 0.040 29.530 1.00 72.56 310 GLY A CA 1
ATOM 2313 C C . GLY A 1 310 ? 1.477 -0.930 30.689 1.00 72.56 310 GLY A C 1
ATOM 2314 O O . GLY A 1 310 ? 0.824 -1.960 30.850 1.00 72.56 310 GLY A O 1
ATOM 2315 N N . THR A 1 311 ? 2.493 -0.633 31.502 1.00 59.62 311 THR A N 1
ATOM 2316 C CA . THR A 1 311 ? 3.018 -1.556 32.529 1.00 59.62 311 THR A CA 1
ATOM 2317 C C . THR A 1 311 ? 2.278 -1.522 33.873 1.00 59.62 311 THR A C 1
ATOM 2319 O O . THR A 1 311 ? 2.397 -2.466 34.656 1.00 59.62 311 THR A O 1
ATOM 2322 N N . ALA A 1 312 ? 1.462 -0.499 34.146 1.00 47.81 312 ALA A N 1
ATOM 2323 C CA . ALA A 1 312 ? 0.694 -0.385 35.386 1.00 47.81 312 ALA A CA 1
ATOM 2324 C C . ALA A 1 312 ? -0.719 -0.991 35.239 1.00 47.81 312 ALA A C 1
ATOM 2326 O O . ALA A 1 312 ? -1.534 -0.494 34.471 1.00 47.81 312 ALA A O 1
ATOM 2327 N N . GLY A 1 313 ? -1.033 -2.047 36.004 1.00 49.44 313 GLY A N 1
ATOM 2328 C CA . GLY A 1 313 ? -2.396 -2.605 36.109 1.00 49.44 313 GLY A CA 1
ATOM 2329 C C . GLY A 1 313 ? -2.731 -3.795 35.196 1.00 49.44 313 GLY A C 1
ATOM 2330 O O . GLY A 1 313 ? -3.874 -4.233 35.175 1.00 49.44 313 GLY A O 1
ATOM 2331 N N . THR A 1 314 ? -1.763 -4.362 34.470 1.00 50.94 314 THR A N 1
ATOM 2332 C CA . THR A 1 314 ? -1.994 -5.453 33.494 1.00 50.94 314 THR A CA 1
ATOM 2333 C C . THR A 1 314 ? -2.056 -6.867 34.088 1.00 50.94 314 THR A C 1
ATOM 2335 O O . THR A 1 314 ? -2.450 -7.809 33.398 1.00 50.94 314 THR A O 1
ATOM 2338 N N . LEU A 1 315 ? -1.737 -7.035 35.377 1.00 44.22 315 LEU A N 1
ATOM 2339 C CA . LEU A 1 315 ? -1.914 -8.298 36.104 1.00 44.22 315 LEU A CA 1
ATOM 2340 C C . LEU A 1 315 ? -3.412 -8.600 36.282 1.00 44.22 315 LEU A C 1
ATOM 2342 O O . LEU A 1 315 ? -4.067 -8.031 37.148 1.00 44.22 315 LEU A O 1
ATOM 2346 N N . GLY A 1 316 ? -3.941 -9.516 35.463 1.00 44.94 316 GLY A N 1
ATOM 2347 C CA . GLY A 1 316 ? -5.334 -9.983 35.534 1.00 44.94 316 GLY A CA 1
ATOM 2348 C C . GLY A 1 316 ? -6.287 -9.383 34.493 1.00 44.94 316 GLY A C 1
ATOM 2349 O O . GLY A 1 316 ? -7.466 -9.735 34.493 1.00 44.94 316 GLY A O 1
ATOM 2350 N N . VAL A 1 317 ? -5.806 -8.531 33.578 1.00 52.62 317 VAL A N 1
ATOM 2351 C CA . VAL A 1 317 ? -6.640 -7.986 32.494 1.00 52.62 317 VAL A CA 1
ATOM 2352 C C . VAL A 1 317 ? -6.944 -9.079 31.467 1.00 52.62 317 VAL A C 1
ATOM 2354 O O . VAL A 1 317 ? -6.059 -9.589 30.777 1.00 52.62 317 VAL A O 1
ATOM 2357 N N . MET A 1 318 ? -8.223 -9.429 31.341 1.00 54.38 318 MET A N 1
ATOM 2358 C CA . MET A 1 318 ? -8.725 -10.341 30.314 1.00 54.38 318 MET A CA 1
ATOM 2359 C C . MET A 1 318 ? -8.776 -9.617 28.964 1.00 54.38 318 MET A C 1
ATOM 2361 O O . MET A 1 318 ? -9.812 -9.090 28.565 1.00 54.38 318 MET A O 1
ATOM 2365 N N . PHE A 1 319 ? -7.650 -9.579 28.248 1.00 63.16 319 PHE A N 1
ATOM 2366 C CA . PHE A 1 319 ? -7.627 -9.032 26.892 1.00 63.16 319 PHE A CA 1
ATOM 2367 C C . PHE A 1 319 ? -8.483 -9.902 25.960 1.00 63.16 319 PHE A C 1
ATOM 2369 O O . PHE A 1 319 ? -8.223 -11.100 25.789 1.00 63.16 319 PHE A O 1
ATOM 2376 N N . LYS A 1 320 ? -9.494 -9.297 25.330 1.00 67.50 320 LYS A N 1
ATOM 2377 C CA . LYS A 1 320 ? -10.268 -9.953 24.275 1.00 67.50 320 LYS A CA 1
ATOM 2378 C C . LYS A 1 320 ? -9.499 -9.858 22.967 1.00 67.50 320 LYS A C 1
ATOM 2380 O O . LYS A 1 320 ? -9.349 -8.778 22.407 1.00 67.50 320 LYS A O 1
ATOM 2385 N N . GLU A 1 321 ? -9.060 -11.008 22.458 1.00 67.62 321 GLU A N 1
ATOM 2386 C CA . GLU A 1 321 ? -8.415 -11.118 21.140 1.00 67.62 321 GLU A CA 1
ATOM 2387 C C . GLU A 1 321 ? -9.253 -10.478 20.015 1.00 67.62 321 GLU A C 1
ATOM 2389 O O . GLU A 1 321 ? -8.694 -10.044 19.012 1.00 67.62 321 GLU A O 1
ATOM 2394 N N . GLU A 1 322 ? -10.569 -10.363 20.220 1.00 84.06 322 GLU A N 1
ATOM 2395 C CA . GLU A 1 322 ? -11.527 -9.684 19.342 1.00 84.06 322 GLU A CA 1
ATOM 2396 C C . GLU A 1 322 ? -11.154 -8.225 19.035 1.00 84.06 322 GLU A C 1
ATOM 2398 O O . GLU A 1 322 ? -11.462 -7.770 17.941 1.00 84.06 322 GLU A O 1
ATOM 2403 N N . ILE A 1 323 ? -10.455 -7.498 19.924 1.00 88.19 323 ILE A N 1
ATOM 2404 C CA . ILE A 1 323 ? -10.066 -6.094 19.674 1.00 88.19 323 ILE A CA 1
ATOM 2405 C C . ILE A 1 323 ? -9.217 -5.975 18.404 1.00 88.19 323 ILE A C 1
ATOM 2407 O O . ILE A 1 323 ? -9.437 -5.071 17.604 1.00 88.19 323 ILE A O 1
ATOM 2411 N N . VAL A 1 324 ? -8.277 -6.902 18.186 1.00 90.38 324 VAL A N 1
ATOM 2412 C CA . VAL A 1 324 ? -7.423 -6.890 16.987 1.00 90.38 324 VAL A CA 1
ATOM 2413 C C . VAL A 1 324 ? -8.274 -7.054 15.731 1.00 90.38 324 VAL A C 1
ATOM 2415 O O . VAL A 1 324 ? -8.148 -6.273 14.792 1.00 90.38 324 VAL A O 1
ATOM 2418 N N . GLU A 1 325 ? -9.177 -8.034 15.731 1.00 92.38 325 GLU A N 1
ATOM 2419 C CA . GLU A 1 325 ? -10.045 -8.304 14.583 1.00 92.38 325 GLU A CA 1
ATOM 2420 C C . GLU A 1 325 ? -11.026 -7.160 14.318 1.00 92.38 325 GLU A C 1
ATOM 2422 O O . GLU A 1 325 ? -11.222 -6.785 13.163 1.00 92.38 325 GLU A O 1
ATOM 2427 N N . LEU A 1 326 ? -11.585 -6.556 15.370 1.00 95.44 326 LEU A N 1
ATOM 2428 C CA . LEU A 1 326 ? -12.468 -5.395 15.266 1.00 95.44 326 LEU A CA 1
ATOM 2429 C C . LEU A 1 326 ? -11.740 -4.188 14.669 1.00 95.44 326 LEU A C 1
ATOM 2431 O O . LEU A 1 326 ? -12.268 -3.565 13.753 1.00 95.44 326 LEU A O 1
ATOM 2435 N N . LEU A 1 327 ? -10.512 -3.896 15.110 1.00 96.06 327 LEU A N 1
ATOM 2436 C CA . LEU A 1 327 ? -9.707 -2.801 14.557 1.00 96.06 327 LEU A CA 1
ATOM 2437 C C . LEU A 1 327 ? -9.356 -3.035 13.084 1.00 96.06 327 LEU A C 1
ATOM 2439 O O . LEU A 1 327 ? -9.508 -2.134 12.260 1.00 96.06 327 LEU A O 1
ATOM 2443 N N . ARG A 1 328 ? -8.932 -4.253 12.718 1.00 95.00 328 ARG A N 1
ATOM 2444 C CA . ARG A 1 328 ? -8.614 -4.588 11.318 1.00 95.00 328 ARG A CA 1
ATOM 2445 C C . ARG A 1 328 ? -9.860 -4.634 10.440 1.00 95.00 328 ARG A C 1
ATOM 2447 O O . ARG A 1 328 ? -9.789 -4.319 9.255 1.00 95.00 328 ARG A O 1
ATOM 2454 N N . HIS A 1 329 ? -11.003 -5.058 10.974 1.00 95.88 329 HIS A N 1
ATOM 2455 C CA . HIS A 1 329 ? -12.276 -5.006 10.262 1.00 95.88 329 HIS A CA 1
ATOM 2456 C C . HIS A 1 329 ? -12.722 -3.562 10.033 1.00 95.88 329 HIS A C 1
ATOM 2458 O O . HIS A 1 329 ? -12.952 -3.196 8.886 1.00 95.88 329 HIS A O 1
ATOM 2464 N N . LEU A 1 330 ? -12.727 -2.730 11.077 1.00 97.50 330 LEU A N 1
ATOM 2465 C CA . LEU A 1 330 ? -13.071 -1.315 10.972 1.00 97.50 330 LEU A CA 1
ATOM 2466 C C . LEU A 1 330 ? -12.156 -0.579 9.985 1.00 97.50 330 LEU A C 1
ATOM 2468 O O . LEU A 1 330 ? -12.653 0.156 9.140 1.00 97.50 330 LEU A O 1
ATOM 2472 N N . GLY A 1 331 ? -10.842 -0.831 10.017 1.00 97.50 331 GLY A N 1
ATOM 2473 C CA . GLY A 1 331 ? -9.912 -0.267 9.035 1.00 97.50 331 GLY A CA 1
ATOM 2474 C C . GLY A 1 331 ? -10.282 -0.629 7.591 1.00 97.50 331 GLY A C 1
ATOM 2475 O O . GLY A 1 331 ? -10.310 0.241 6.726 1.00 97.50 331 GLY A O 1
ATOM 2476 N N . ARG A 1 332 ? -10.646 -1.890 7.322 1.00 97.38 332 ARG A N 1
ATOM 2477 C CA . ARG A 1 332 ? -11.109 -2.321 5.988 1.00 97.38 332 ARG A CA 1
ATOM 2478 C C . ARG A 1 332 ? -12.430 -1.664 5.592 1.00 97.38 332 ARG A C 1
ATOM 2480 O O . ARG A 1 332 ? -12.570 -1.272 4.438 1.00 97.38 332 ARG A O 1
ATOM 2487 N N . SER A 1 333 ? -13.370 -1.515 6.525 1.00 97.50 333 SER A N 1
ATOM 2488 C CA . SER A 1 333 ? -14.635 -0.816 6.272 1.00 97.50 333 SER A CA 1
ATOM 2489 C C . SER A 1 333 ? -14.407 0.662 5.941 1.00 97.50 333 SER A C 1
ATOM 2491 O O . SER A 1 333 ? -15.011 1.166 5.001 1.00 97.50 333 SER A O 1
ATOM 2493 N N . ILE A 1 334 ? -13.478 1.327 6.638 1.00 98.00 334 ILE A N 1
ATOM 2494 C CA . ILE A 1 334 ? -13.076 2.711 6.346 1.00 98.00 334 ILE A CA 1
ATOM 2495 C C . ILE A 1 334 ? -12.409 2.807 4.975 1.00 98.00 334 ILE A C 1
ATOM 2497 O O . ILE A 1 334 ? -12.765 3.686 4.197 1.00 98.00 334 ILE A O 1
ATOM 2501 N N . LEU A 1 335 ? -11.484 1.898 4.646 1.00 97.25 335 LEU A N 1
ATOM 2502 C CA . LEU A 1 335 ? -10.863 1.866 3.319 1.00 97.25 335 LEU A CA 1
ATOM 2503 C C . LEU A 1 335 ? -11.922 1.722 2.218 1.00 97.25 335 LEU A C 1
ATOM 2505 O O . LEU A 1 335 ? -11.905 2.481 1.254 1.00 97.25 335 LEU A O 1
ATOM 2509 N N . ASN A 1 336 ? -12.854 0.782 2.384 1.00 96.50 336 ASN A N 1
ATOM 2510 C CA . ASN A 1 336 ? -13.941 0.557 1.437 1.00 96.50 336 ASN A CA 1
ATOM 2511 C C . ASN A 1 336 ? -14.827 1.802 1.280 1.00 96.50 336 ASN A C 1
ATOM 2513 O O . ASN A 1 336 ? -15.136 2.197 0.160 1.00 96.50 336 ASN A O 1
ATOM 2517 N N . TRP A 1 337 ? -15.194 2.455 2.387 1.00 97.44 337 TRP A N 1
ATOM 2518 C CA . TRP A 1 337 ? -15.970 3.694 2.346 1.00 97.44 337 TRP A CA 1
ATOM 2519 C C . TRP A 1 337 ? -15.217 4.814 1.622 1.00 97.44 337 TRP A C 1
ATOM 2521 O O . TRP A 1 337 ? -15.775 5.395 0.698 1.00 97.44 337 TRP A O 1
ATOM 2531 N N . LEU A 1 338 ? -13.942 5.057 1.953 1.00 97.19 338 LEU A N 1
ATOM 2532 C CA . LEU A 1 338 ? -13.114 6.063 1.276 1.00 97.19 338 LEU A CA 1
ATOM 2533 C C . LEU A 1 338 ? -13.013 5.796 -0.228 1.00 97.19 338 LEU A C 1
ATOM 2535 O O . LEU A 1 338 ? -13.191 6.715 -1.022 1.00 97.19 338 LEU A O 1
ATOM 2539 N N . GLN A 1 339 ? -12.762 4.550 -0.632 1.00 94.94 339 GLN A N 1
ATOM 2540 C CA . GLN A 1 339 ? -12.709 4.165 -2.045 1.00 94.94 339 GLN A CA 1
ATOM 2541 C C . GLN A 1 339 ? -14.051 4.381 -2.750 1.00 94.94 339 GLN A C 1
ATOM 2543 O O . GLN A 1 339 ? -14.068 4.847 -3.887 1.00 94.94 339 GLN A O 1
ATOM 2548 N N . HIS A 1 340 ? -15.163 4.076 -2.079 1.00 95.94 340 HIS A N 1
ATOM 2549 C CA . HIS A 1 340 ? -16.513 4.246 -2.619 1.00 95.94 340 HIS A CA 1
ATOM 2550 C C . HIS A 1 340 ? -16.869 5.714 -2.872 1.00 95.94 340 HIS A C 1
ATOM 2552 O O . HIS A 1 340 ? -17.495 6.025 -3.882 1.00 95.94 340 HIS A O 1
ATOM 2558 N N . ILE A 1 341 ? -16.445 6.613 -1.981 1.00 96.06 341 ILE A N 1
ATOM 2559 C CA . ILE A 1 341 ? -16.712 8.054 -2.090 1.00 96.06 341 ILE A CA 1
ATOM 2560 C C . ILE A 1 341 ? -15.617 8.818 -2.855 1.00 96.06 341 ILE A C 1
ATOM 2562 O O . ILE A 1 341 ? -15.734 10.027 -3.021 1.00 96.06 341 ILE A O 1
ATOM 2566 N N . THR A 1 342 ? -14.539 8.164 -3.302 1.00 95.12 342 THR A N 1
ATOM 2567 C CA . THR A 1 342 ? -13.440 8.834 -4.022 1.00 95.12 342 THR A CA 1
ATOM 2568 C C . THR A 1 342 ? -13.860 9.222 -5.440 1.00 95.12 342 THR A C 1
ATOM 2570 O O . THR A 1 342 ? -14.397 8.411 -6.194 1.00 95.12 342 THR A O 1
ATOM 2573 N N . ILE A 1 343 ? -13.540 10.454 -5.833 1.00 87.25 343 ILE A N 1
ATOM 2574 C CA . ILE A 1 343 ? -13.690 10.948 -7.202 1.00 87.25 343 ILE A CA 1
ATOM 2575 C C . ILE A 1 343 ? -12.400 10.634 -7.977 1.00 87.25 343 ILE A C 1
ATOM 2577 O O . ILE A 1 343 ? -11.310 10.992 -7.531 1.00 87.25 343 ILE A O 1
ATOM 2581 N N . LEU A 1 344 ? -12.528 9.950 -9.121 1.00 63.66 344 LEU A N 1
ATOM 2582 C CA . LEU A 1 344 ? -11.413 9.627 -10.027 1.00 63.66 344 LEU A CA 1
ATOM 2583 C C . LEU A 1 344 ? -10.996 10.801 -10.917 1.00 63.66 344 LEU A C 1
ATOM 2585 O O . LEU A 1 344 ? -11.899 11.496 -11.441 1.00 63.66 344 LEU A O 1
#

Secondary structure (DSSP, 8-state):
-PPPPHHHHHHHHHHHHHHTT-EEEESS-TT-SSEEEEEEETTEEEEEEEEEEEEEEPPTTS-TTEEEEE--S-SS--PPTTSEEEEEEEETTTTEEEEE-SGGG-S---SS-EEEEEHHHHHHHHHHSEEEEE-STT-EEEEE-GGGHHHHHHTHHHHHHT--HHHH--TTSGGGSHHHHHHHHHHHH-EE-TTSTTHHHHHHHHHHHHHHHHHHHHHTPPPPPP-PPS-SPPPP------HHHHHHHHHHHHHHHHTSSS--HHHHHHHHHHHHHHHHHHHHHHHHHHHSSS--HHHHHHHHHHHHH-SSS-TT----THHHHHHHHHHHHHHHHHHHHEE-

Radius of gyration: 23.89 Å; chains: 1; bounding box: 58×41×84 Å